Protein AF-A0A0Q9N7A7-F1 (afdb_monomer)

Sequence (332 aa):
MAPDWFQSNRMLGGVCYVDLYAGNLAGLRKRIPYFRELGLTYLHLIPAVVGDPEFQDFYWIYPDRDMPDAYERTVREIFPDDHPGSFVQFDDGRWIWATFHSFQWDLNYRNPRVIRAMAGEMLYLANQGVDIVRMDAVAFIWNQPGTACESLPEAHLLLQAFNAVCRISAPSLLFKSEAIVHPDEVVRYIDRGECQLSYNPLQMALIWNSLATRNVSLLAQALERRHDIPEGTAWVKYVRSHDDIGWTFSDEDAAELSINGHDHRRFLNAFFVNRFPGSFARGVPFQDNPRTGDCRISGTTASLAGLEAHGCRRVREFRANASGRSQALRMR

Secondary structure (DSSP, 8-state):
--TTGGGSTT--EEEEEHHHHHSSHHHHHTTHHHHHHTT-SEEEEE------GGGGGGB-EESSSTTHHHHTTTS--S-TTT-STTEEE-TTS-EEE-SSSTT-PPB-TTSHHHHHHHHHHHHHHHHTT-SEEEETTGGGS---TTS-SSS-HHHHHHHHHHHHHHHHH-TT-EEEE---S-HHHHGGGBSTTSBSEEE-HHHHHHHHHHHHHS--HHHHHHHHHSS---TT-EEE--S--SS-B-----HHHHHHTT--HHHHHHHHHHHHTT-STT-----EEES--TTT---EEE--HHHHTTTTTTT-HHHHHHHHHHHHHHHHHTT-

Nearest PDB structures (foldseek):
  1jg9-assembly1_A  TM=9.820E-01  e=3.066E-45  Neisseria polysaccharea
  1jgi-assembly1_A  TM=9.820E-01  e=3.066E-45  Neisseria polysaccharea
  5n6v-assembly1_A  TM=9.828E-01  e=3.066E-45  Neisseria polysaccharea
  4flr-assembly1_A  TM=9.814E-01  e=3.886E-45  Neisseria polysaccharea
  4flo-assembly1_A  TM=9.807E-01  e=6.627E-45  Neisseria polysaccharea

Structure (mmCIF, N/CA/C/O backbone):
data_AF-A0A0Q9N7A7-F1
#
_entry.id   AF-A0A0Q9N7A7-F1
#
loop_
_atom_site.group_PDB
_atom_site.id
_atom_site.type_symbol
_atom_site.label_atom_id
_atom_site.label_alt_id
_atom_site.label_comp_id
_atom_site.label_asym_id
_atom_site.label_entity_id
_atom_site.label_seq_id
_atom_site.pdbx_PDB_ins_code
_atom_site.Cartn_x
_atom_site.Cartn_y
_atom_site.Cartn_z
_atom_site.occupancy
_atom_site.B_iso_or_equiv
_atom_site.auth_seq_id
_atom_site.auth_comp_id
_atom_site.auth_asym_id
_atom_site.auth_atom_id
_atom_site.pdbx_PDB_model_num
ATOM 1 N N . MET A 1 1 ? -16.405 -20.792 11.508 1.00 57.22 1 MET A N 1
ATOM 2 C CA . MET A 1 1 ? -15.701 -21.204 10.271 1.00 57.22 1 MET A CA 1
ATOM 3 C C . MET A 1 1 ? -14.463 -21.998 10.659 1.00 57.22 1 MET A C 1
ATOM 5 O O . MET A 1 1 ? -14.086 -21.936 11.824 1.00 57.22 1 MET A O 1
ATOM 9 N N . ALA A 1 2 ? -13.847 -22.730 9.727 1.00 71.69 2 ALA A N 1
ATOM 10 C CA . ALA A 1 2 ? -12.475 -23.204 9.922 1.00 71.69 2 ALA A CA 1
ATOM 11 C C . ALA A 1 2 ? -11.530 -21.982 10.019 1.00 71.69 2 ALA A C 1
ATOM 13 O O . ALA A 1 2 ? -11.816 -20.977 9.362 1.00 71.69 2 ALA A O 1
ATOM 14 N N . PRO A 1 3 ? -10.476 -22.003 10.853 1.00 71.56 3 PRO A N 1
ATOM 15 C CA . PRO A 1 3 ? -9.648 -20.820 11.125 1.00 71.56 3 PRO A CA 1
ATOM 16 C C . PRO A 1 3 ? -8.823 -20.352 9.915 1.00 71.56 3 PRO A C 1
ATOM 18 O O . PRO A 1 3 ? -8.402 -19.205 9.875 1.00 71.56 3 PRO A O 1
ATOM 21 N N . ASP A 1 4 ? -8.636 -21.225 8.931 1.00 79.94 4 ASP A N 1
ATOM 22 C CA . ASP A 1 4 ? -7.813 -21.114 7.725 1.00 79.94 4 ASP A CA 1
ATOM 23 C C . ASP A 1 4 ? -8.640 -20.917 6.436 1.00 79.94 4 ASP A C 1
ATOM 25 O O . ASP A 1 4 ? -8.105 -20.969 5.331 1.00 79.94 4 ASP A O 1
ATOM 29 N N . TRP A 1 5 ? -9.955 -20.683 6.546 1.00 84.69 5 TRP A N 1
ATOM 30 C CA . TRP A 1 5 ? -10.896 -20.686 5.410 1.00 84.69 5 TRP A CA 1
ATOM 31 C C . TRP A 1 5 ? -10.475 -19.796 4.222 1.00 84.69 5 TRP A C 1
ATOM 33 O O . TRP A 1 5 ? -10.712 -20.145 3.064 1.00 84.69 5 TRP A O 1
ATOM 43 N N . PHE A 1 6 ? -9.821 -18.670 4.510 1.00 80.94 6 PHE A N 1
ATOM 44 C CA . PHE A 1 6 ? -9.327 -17.692 3.540 1.00 80.94 6 PHE A CA 1
ATOM 45 C C . PHE A 1 6 ? -8.080 -18.152 2.767 1.00 80.94 6 PHE A C 1
ATOM 47 O O . PHE A 1 6 ? -7.780 -17.589 1.717 1.00 80.94 6 PHE A O 1
ATOM 54 N N . GLN A 1 7 ? -7.370 -19.178 3.247 1.00 79.62 7 GLN A N 1
ATOM 55 C CA . GLN A 1 7 ? -6.236 -19.798 2.552 1.00 79.62 7 GLN A CA 1
ATOM 56 C C . GLN A 1 7 ? -6.685 -20.822 1.492 1.00 79.62 7 GLN A C 1
ATOM 58 O O . GLN A 1 7 ? -5.862 -21.334 0.732 1.00 79.62 7 GLN A O 1
ATOM 63 N N . SER A 1 8 ? -7.985 -21.140 1.417 1.00 85.12 8 SER A N 1
ATOM 64 C CA . SER A 1 8 ? -8.508 -22.129 0.471 1.00 85.12 8 SER A CA 1
ATOM 65 C C . SER A 1 8 ? -8.237 -21.738 -0.984 1.00 85.12 8 SER A C 1
ATOM 67 O O . SER A 1 8 ? -8.543 -20.629 -1.417 1.00 85.12 8 SER A O 1
ATOM 69 N N . ASN A 1 9 ? -7.804 -22.706 -1.797 1.00 77.12 9 ASN A N 1
ATOM 70 C CA . ASN A 1 9 ? -7.633 -22.556 -3.247 1.00 77.12 9 ASN A CA 1
ATOM 71 C C . ASN A 1 9 ? -8.940 -22.252 -4.015 1.00 77.12 9 ASN A C 1
ATOM 73 O O . ASN A 1 9 ? -8.910 -22.070 -5.230 1.00 77.12 9 ASN A O 1
ATOM 77 N N . ARG A 1 10 ? -10.088 -22.242 -3.325 1.00 83.44 10 ARG A N 1
ATOM 78 C CA . ARG A 1 10 ? -11.394 -21.813 -3.845 1.00 83.44 10 ARG A CA 1
ATOM 79 C C . ARG A 1 10 ? -11.653 -20.314 -3.665 1.00 83.44 10 ARG A C 1
ATOM 81 O O . ARG A 1 10 ? -12.685 -19.838 -4.126 1.00 83.44 10 ARG A O 1
ATOM 88 N N . MET A 1 11 ? -10.771 -19.582 -2.982 1.00 84.50 11 MET A N 1
ATOM 89 C CA . MET A 1 11 ? -10.949 -18.154 -2.739 1.00 84.50 11 MET A CA 1
ATOM 90 C C . MET A 1 11 ? -10.646 -17.321 -3.986 1.00 84.50 11 MET A C 1
ATOM 92 O O . MET A 1 11 ? -9.521 -17.316 -4.483 1.00 84.50 11 MET A O 1
ATOM 96 N N . LEU A 1 12 ? -11.645 -16.570 -4.456 1.00 70.50 12 LEU A N 1
ATOM 97 C CA . LEU A 1 12 ? -11.510 -15.624 -5.563 1.00 70.50 12 LEU A CA 1
ATOM 98 C C . LEU A 1 12 ? -12.174 -14.290 -5.203 1.00 70.50 12 LEU A C 1
ATOM 100 O O . LEU A 1 12 ? -13.371 -14.226 -4.916 1.00 70.50 12 LEU A O 1
ATOM 104 N N . GLY A 1 13 ? -11.378 -13.221 -5.210 1.00 80.12 13 GLY A N 1
ATOM 105 C CA . GLY A 1 13 ? -11.803 -11.880 -4.821 1.00 80.12 13 GLY A CA 1
ATOM 106 C C . GLY A 1 13 ? -12.116 -10.966 -6.004 1.00 80.12 13 GLY A C 1
ATOM 107 O O . GLY A 1 13 ? -11.344 -10.892 -6.957 1.00 80.12 13 GLY A O 1
ATOM 108 N N . GLY A 1 14 ? -13.211 -10.213 -5.904 1.00 74.50 14 GLY A N 1
ATOM 109 C CA . GLY A 1 14 ? -13.492 -9.041 -6.733 1.00 74.50 14 GLY A CA 1
ATOM 110 C C . GLY A 1 14 ? -13.382 -7.735 -5.940 1.00 74.50 14 GLY A C 1
ATOM 111 O O . GLY A 1 14 ? -13.461 -7.725 -4.712 1.00 74.50 14 GLY A O 1
ATOM 112 N N . VAL A 1 15 ? -13.247 -6.612 -6.643 1.00 77.38 15 VAL A N 1
ATOM 113 C CA . VAL A 1 15 ? -13.346 -5.259 -6.074 1.00 77.38 15 VAL A CA 1
ATOM 114 C C . VAL A 1 15 ? -14.138 -4.366 -7.023 1.00 77.38 15 VAL A C 1
ATOM 116 O O . VAL A 1 15 ? -13.941 -4.430 -8.237 1.00 77.38 15 VAL A O 1
ATOM 119 N N . CYS A 1 16 ? -15.039 -3.541 -6.489 1.00 63.31 16 CYS A N 1
ATOM 120 C CA . CYS A 1 16 ? -15.746 -2.541 -7.284 1.00 63.31 16 CYS A CA 1
ATOM 121 C C . CYS A 1 16 ? -16.244 -1.353 -6.451 1.00 63.31 16 CYS A C 1
ATOM 123 O O . CYS A 1 16 ? -16.767 -1.518 -5.348 1.00 63.31 16 CYS A O 1
ATOM 125 N N . TYR A 1 17 ? -16.191 -0.165 -7.048 1.00 58.88 17 TYR A N 1
ATOM 126 C CA . TYR A 1 17 ? -16.966 0.991 -6.605 1.00 58.88 17 TYR A CA 1
ATOM 127 C C . TYR A 1 17 ? -18.458 0.743 -6.866 1.00 58.88 17 TYR A C 1
ATOM 129 O O . TYR A 1 17 ? -18.849 0.371 -7.978 1.00 58.88 17 TYR A O 1
ATOM 137 N N . VAL A 1 18 ? -19.290 0.917 -5.838 1.00 55.62 18 VAL A N 1
ATOM 138 C CA . VAL A 1 18 ? -20.721 0.565 -5.872 1.00 55.62 18 VAL A CA 1
ATOM 139 C C . VAL A 1 18 ? -21.484 1.407 -6.899 1.00 55.62 18 VAL A C 1
ATOM 141 O O . VAL A 1 18 ? -22.316 0.885 -7.643 1.00 55.62 18 VAL A O 1
ATOM 144 N N . ASP A 1 19 ? -21.180 2.699 -6.956 1.00 51.16 19 ASP A N 1
ATOM 145 C CA . ASP A 1 19 ? -21.746 3.687 -7.870 1.00 51.16 19 ASP A CA 1
ATOM 146 C C . ASP A 1 19 ? -21.274 3.467 -9.319 1.00 51.16 19 ASP A C 1
ATOM 148 O O . ASP A 1 19 ? -22.102 3.377 -10.228 1.00 51.16 19 ASP A O 1
ATOM 152 N N . LEU A 1 20 ? -19.969 3.282 -9.549 1.00 52.84 20 LEU A N 1
ATOM 153 C CA . LEU A 1 20 ? -19.425 3.123 -10.902 1.00 52.84 20 LEU A CA 1
ATOM 154 C C . LEU A 1 20 ? -19.830 1.790 -11.544 1.00 52.84 20 LEU A C 1
ATOM 156 O O . LEU A 1 20 ? -20.112 1.752 -12.743 1.00 52.84 20 LEU A O 1
ATOM 160 N N . TYR A 1 21 ? -19.867 0.702 -10.767 1.00 63.19 21 TYR A N 1
ATOM 161 C CA . TYR A 1 21 ? -20.179 -0.637 -11.276 1.00 63.19 21 TYR A CA 1
ATOM 162 C C . TYR A 1 21 ? -21.686 -0.935 -11.317 1.00 63.19 21 TYR A C 1
ATOM 164 O O . TYR A 1 21 ? -22.163 -1.644 -12.210 1.00 63.19 21 TYR A O 1
ATOM 172 N N . ALA A 1 22 ? -22.453 -0.415 -10.353 1.00 62.62 22 ALA A N 1
ATOM 173 C CA . ALA A 1 22 ? -23.854 -0.789 -10.174 1.00 62.62 22 ALA A CA 1
ATOM 174 C C . ALA A 1 22 ? -24.804 0.364 -9.794 1.00 62.62 22 ALA A C 1
ATOM 176 O O . ALA A 1 22 ? -25.984 0.112 -9.544 1.00 62.62 22 ALA A O 1
ATOM 177 N N . GLY A 1 23 ? -24.340 1.615 -9.770 1.00 54.34 23 GLY A N 1
ATOM 178 C CA . GLY A 1 23 ? -25.123 2.812 -9.442 1.00 54.34 23 GLY A CA 1
ATOM 179 C C . GLY A 1 23 ? -25.422 2.990 -7.950 1.00 54.34 23 GLY A C 1
ATOM 180 O O . GLY A 1 23 ? -25.321 4.097 -7.437 1.00 54.34 23 GLY A O 1
ATOM 181 N N . ASN A 1 24 ? -25.803 1.921 -7.248 1.00 60.69 24 ASN A N 1
ATOM 182 C CA . ASN A 1 24 ? -26.054 1.901 -5.804 1.00 60.69 24 ASN A CA 1
ATOM 183 C C . ASN A 1 24 ? -26.099 0.454 -5.272 1.00 60.69 24 ASN A C 1
ATOM 185 O O . ASN A 1 24 ? -26.064 -0.513 -6.038 1.00 60.69 24 ASN A O 1
ATOM 189 N N . LEU A 1 25 ? -26.238 0.289 -3.951 1.00 65.19 25 LEU A N 1
ATOM 190 C CA . LEU A 1 25 ? -26.292 -1.024 -3.290 1.00 65.19 25 LEU A CA 1
ATOM 191 C C . LEU A 1 25 ? -27.441 -1.924 -3.791 1.00 65.19 25 LEU A C 1
ATOM 193 O O . LEU A 1 25 ? -27.280 -3.142 -3.860 1.00 65.19 25 LEU A O 1
ATOM 197 N N . ALA A 1 26 ? -28.590 -1.362 -4.184 1.00 66.62 26 ALA A N 1
ATOM 198 C CA . ALA A 1 26 ? -29.694 -2.149 -4.741 1.00 66.62 26 ALA A CA 1
ATOM 199 C C . ALA A 1 26 ? -29.386 -2.643 -6.166 1.00 66.62 26 ALA A C 1
ATOM 201 O O . ALA A 1 26 ? -29.745 -3.767 -6.523 1.00 66.62 26 ALA A O 1
ATOM 202 N N . GLY A 1 27 ? -28.674 -1.845 -6.966 1.00 65.88 27 GLY A N 1
ATOM 203 C CA . GLY A 1 27 ? -28.099 -2.281 -8.235 1.00 65.88 27 GLY A CA 1
ATOM 204 C C . GLY A 1 27 ? -27.030 -3.358 -8.043 1.00 65.88 27 GLY A C 1
ATOM 205 O O . GLY A 1 27 ? -27.034 -4.352 -8.768 1.00 65.88 27 GLY A O 1
ATOM 206 N N . LEU A 1 28 ? -26.172 -3.225 -7.026 1.00 71.25 28 LEU A N 1
ATOM 207 C CA . LEU A 1 28 ? -25.131 -4.208 -6.709 1.00 71.25 28 LEU A CA 1
ATOM 208 C C . LEU A 1 28 ? -25.732 -5.568 -6.325 1.00 71.25 28 LEU A C 1
ATOM 210 O O . LEU A 1 28 ? -25.288 -6.599 -6.826 1.00 71.25 28 LEU A O 1
ATOM 214 N N . ARG A 1 29 ? -26.810 -5.584 -5.526 1.00 73.44 29 ARG A N 1
ATOM 215 C CA . ARG A 1 29 ? -27.558 -6.815 -5.200 1.00 73.44 29 ARG A CA 1
ATOM 216 C C . ARG A 1 29 ? -28.049 -7.554 -6.455 1.00 73.44 29 ARG A C 1
ATOM 218 O O . ARG A 1 29 ? -28.010 -8.780 -6.489 1.00 73.44 29 ARG A O 1
ATOM 225 N N . LYS A 1 30 ? -28.423 -6.835 -7.523 1.00 81.44 30 LYS A N 1
ATOM 226 C CA . LYS A 1 30 ? -28.808 -7.433 -8.821 1.00 81.44 30 LYS A CA 1
ATOM 227 C C . LYS A 1 30 ? -27.625 -8.032 -9.602 1.00 81.44 30 LYS A C 1
ATOM 229 O O . LYS A 1 30 ? -27.857 -8.767 -10.556 1.00 81.44 30 LYS A O 1
ATOM 234 N N . ARG A 1 31 ? -26.372 -7.747 -9.220 1.00 79.69 31 ARG A N 1
ATOM 235 C CA . ARG A 1 31 ? -25.150 -8.316 -9.826 1.00 79.69 31 ARG A CA 1
ATOM 236 C C . ARG A 1 31 ? -24.648 -9.587 -9.132 1.00 79.69 31 ARG A C 1
ATOM 238 O O . ARG A 1 31 ? -23.807 -10.274 -9.700 1.00 79.69 31 ARG A O 1
ATOM 245 N N . ILE A 1 32 ? -25.207 -9.962 -7.976 1.00 73.69 32 ILE A N 1
ATOM 246 C CA . ILE A 1 32 ? -24.836 -11.187 -7.241 1.00 73.69 32 ILE A CA 1
ATOM 247 C C . ILE A 1 32 ? -24.861 -12.465 -8.111 1.00 73.69 32 ILE A C 1
ATOM 249 O O . ILE A 1 32 ? -23.931 -13.259 -7.977 1.00 73.69 32 ILE A O 1
ATOM 253 N N . PRO A 1 33 ? -25.828 -12.690 -9.030 1.00 82.12 33 PRO A N 1
ATOM 254 C CA . PRO A 1 33 ? -25.784 -13.850 -9.926 1.00 82.12 33 PRO A CA 1
ATOM 255 C C . PRO A 1 33 ? -24.531 -13.889 -10.815 1.00 82.12 33 PRO A C 1
ATOM 257 O O . PRO A 1 33 ? -23.907 -14.938 -10.922 1.00 82.12 33 PRO A O 1
ATOM 260 N N . TYR A 1 34 ? -24.113 -12.744 -11.365 1.00 73.62 34 TYR A N 1
ATOM 261 C CA . TYR A 1 34 ? -22.891 -12.629 -12.170 1.00 73.62 34 TYR A CA 1
ATOM 262 C C . TYR A 1 34 ? -21.625 -12.837 -11.326 1.00 73.62 34 TYR A C 1
ATOM 264 O O . TYR A 1 34 ? -20.691 -13.499 -11.763 1.00 73.62 34 TYR A O 1
ATOM 272 N N . PHE A 1 35 ? -21.596 -12.338 -10.085 1.00 77.19 35 PHE A N 1
ATOM 273 C CA . PHE A 1 35 ? -20.481 -12.609 -9.169 1.00 77.19 35 PHE A CA 1
ATOM 274 C C . PHE A 1 35 ? -20.340 -14.107 -8.858 1.00 77.19 35 PHE A C 1
ATOM 276 O O . PHE A 1 35 ? -19.222 -14.609 -8.803 1.00 77.19 35 PHE A O 1
ATOM 283 N N . ARG A 1 36 ? -21.460 -14.832 -8.722 1.00 77.88 36 ARG A N 1
ATOM 284 C CA . ARG A 1 36 ? -21.467 -16.296 -8.548 1.00 77.88 36 ARG A CA 1
ATOM 285 C C . ARG A 1 36 ? -21.028 -17.042 -9.810 1.00 77.88 36 ARG A C 1
ATOM 287 O O . ARG A 1 36 ? -20.278 -18.001 -9.691 1.00 77.88 36 ARG A O 1
ATOM 294 N N . GLU A 1 37 ? -21.456 -16.600 -10.992 1.00 83.56 37 GLU A N 1
ATOM 295 C CA . GLU A 1 37 ? -21.020 -17.150 -12.289 1.00 83.56 37 GLU A CA 1
ATOM 296 C C . GLU A 1 37 ? -19.507 -16.981 -12.500 1.00 83.56 37 GLU A C 1
ATOM 298 O O . GLU A 1 37 ? -18.826 -17.919 -12.905 1.00 83.56 37 GLU A O 1
ATOM 303 N N . LEU A 1 38 ? -18.966 -15.815 -12.133 1.00 79.25 38 LEU A N 1
ATOM 304 C CA . LEU A 1 38 ? -17.530 -15.519 -12.140 1.00 79.25 38 LEU A CA 1
ATOM 305 C C . LEU A 1 38 ? -16.744 -16.296 -11.060 1.00 79.25 38 LEU A C 1
ATOM 307 O O . LEU A 1 38 ? -15.517 -16.241 -11.037 1.00 79.25 38 LEU A O 1
ATOM 311 N N . GLY A 1 39 ? -17.430 -17.009 -10.160 1.00 80.50 39 GLY A N 1
ATOM 312 C CA . GLY A 1 39 ? -16.819 -17.773 -9.072 1.00 80.50 39 GLY A CA 1
ATOM 313 C C . GLY A 1 39 ? -16.307 -16.926 -7.903 1.00 80.50 39 GLY A C 1
ATOM 314 O O . GLY A 1 39 ? -15.505 -17.423 -7.117 1.00 80.50 39 GLY A O 1
ATOM 315 N N . LEU A 1 40 ? -16.737 -15.664 -7.768 1.00 78.38 40 LEU A N 1
ATOM 316 C CA . LEU A 1 40 ? -16.302 -14.803 -6.665 1.00 78.38 40 LEU A CA 1
ATOM 317 C C . LEU A 1 40 ? -16.819 -15.322 -5.318 1.00 78.38 40 LEU A C 1
ATOM 319 O O . LEU A 1 40 ? -18.024 -15.503 -5.124 1.00 78.38 40 LEU A O 1
ATOM 323 N N . THR A 1 41 ? -15.903 -15.471 -4.365 1.00 83.06 41 THR A N 1
ATOM 324 C CA . THR A 1 41 ? -16.186 -15.802 -2.960 1.00 83.06 41 THR A CA 1
ATOM 325 C C . THR A 1 41 ? -15.929 -14.627 -2.012 1.00 83.06 41 THR A C 1
ATOM 327 O O . THR A 1 41 ? -16.323 -14.687 -0.852 1.00 83.06 41 THR A O 1
ATOM 330 N N . TYR A 1 42 ? -15.305 -13.550 -2.499 1.00 79.62 42 TYR A N 1
ATOM 331 C CA . TYR A 1 42 ? -15.066 -12.303 -1.771 1.00 79.62 42 TYR A CA 1
ATOM 332 C C . TYR A 1 42 ? -15.331 -11.092 -2.679 1.00 79.62 42 TYR A C 1
ATOM 334 O O . TYR A 1 42 ? -15.015 -11.123 -3.871 1.00 79.62 42 TYR A O 1
ATOM 342 N N . LEU A 1 43 ? -15.892 -10.013 -2.125 1.00 75.31 43 LEU A N 1
ATOM 343 C CA . LEU A 1 43 ? -16.148 -8.764 -2.847 1.00 75.31 43 LEU A CA 1
ATOM 344 C C . LEU A 1 43 ? -15.831 -7.549 -1.965 1.00 75.31 43 LEU A C 1
ATOM 346 O O . LEU A 1 43 ? -16.486 -7.320 -0.953 1.00 75.31 43 LEU A O 1
ATOM 350 N N . HIS A 1 44 ? -14.847 -6.753 -2.378 1.00 72.31 44 HIS A N 1
ATOM 351 C CA . HIS A 1 44 ? -14.452 -5.510 -1.717 1.00 72.31 44 HIS A CA 1
ATOM 352 C C . HIS A 1 44 ? -15.230 -4.310 -2.288 1.00 72.31 44 HIS A C 1
ATOM 354 O O . HIS A 1 44 ? -15.253 -4.108 -3.506 1.00 72.31 44 HIS A O 1
ATOM 360 N N . LEU A 1 45 ? -15.848 -3.516 -1.408 1.00 62.19 45 LEU A N 1
ATOM 361 C CA . LEU A 1 45 ? -16.635 -2.319 -1.732 1.00 62.19 45 LEU A CA 1
ATOM 362 C C . LEU A 1 45 ? -15.995 -1.081 -1.092 1.00 62.19 45 LEU A C 1
ATOM 364 O O . LEU A 1 45 ? -15.453 -1.181 0.004 1.00 62.19 45 LEU A O 1
ATOM 368 N N . ILE A 1 46 ? -16.088 0.072 -1.759 1.00 55.19 46 ILE A N 1
ATOM 369 C CA . ILE A 1 46 ? -15.435 1.325 -1.342 1.00 55.19 46 ILE A CA 1
ATOM 370 C C . ILE A 1 46 ? -16.512 2.358 -0.917 1.00 55.19 46 ILE A C 1
ATOM 372 O O . ILE A 1 46 ? -17.408 2.621 -1.728 1.00 55.19 46 ILE A O 1
ATOM 376 N N . PRO A 1 47 ? -16.485 2.892 0.326 1.00 45.34 47 PRO A N 1
ATOM 377 C CA . PRO A 1 47 ? -17.466 3.853 0.866 1.00 45.34 47 PRO A CA 1
ATOM 378 C C . PRO A 1 47 ? -16.994 5.329 0.829 1.00 45.34 47 PRO A C 1
ATOM 380 O O . PRO A 1 47 ? -15.874 5.612 0.416 1.00 45.34 47 PRO A O 1
ATOM 383 N N . ALA A 1 48 ? -17.841 6.268 1.285 1.00 33.03 48 ALA A N 1
ATOM 384 C CA . ALA A 1 48 ? -17.530 7.700 1.456 1.00 33.03 48 ALA A CA 1
ATOM 385 C C . ALA A 1 48 ? -18.346 8.323 2.617 1.00 33.03 48 ALA A C 1
ATOM 387 O O . ALA A 1 48 ? -19.539 8.028 2.719 1.00 33.03 48 ALA A O 1
ATOM 388 N N . VAL A 1 49 ? -17.735 9.168 3.471 1.00 38.12 49 VAL A N 1
ATOM 389 C CA . VAL A 1 49 ? -18.373 9.825 4.645 1.00 38.12 49 VAL A CA 1
ATOM 390 C C . VAL A 1 49 ? -17.702 11.171 4.996 1.00 38.12 49 VAL A C 1
ATOM 392 O O . VAL A 1 49 ? -16.484 11.275 4.917 1.00 38.12 49 VAL A O 1
ATOM 395 N N . VAL A 1 50 ? -18.507 12.151 5.440 1.00 33.84 50 VAL A N 1
ATOM 396 C CA . VAL A 1 50 ? -18.172 13.408 6.165 1.00 33.84 50 VAL A CA 1
ATOM 397 C C . VAL A 1 50 ? -19.411 13.749 7.031 1.00 33.84 50 VAL A C 1
ATOM 399 O O . VAL A 1 50 ? -20.518 13.448 6.586 1.00 33.84 50 VAL A O 1
ATOM 402 N N . GLY A 1 51 ? -19.380 14.351 8.230 1.00 45.12 51 GLY A N 1
ATOM 403 C CA . GLY A 1 51 ? -18.308 14.816 9.134 1.00 45.12 51 GLY A CA 1
ATOM 404 C C . GLY A 1 51 ? -18.916 15.706 10.252 1.00 45.12 51 GLY A C 1
ATOM 405 O O . GLY A 1 51 ? -20.033 16.190 10.075 1.00 45.12 51 GLY A O 1
ATOM 406 N N . ASP A 1 52 ? -18.235 15.919 11.390 1.00 44.59 52 ASP A N 1
ATOM 407 C CA . ASP A 1 52 ? -18.773 16.648 12.569 1.00 44.59 52 ASP A CA 1
ATOM 408 C C . ASP A 1 52 ? -17.683 17.493 13.291 1.00 44.59 52 ASP A C 1
ATOM 410 O O . ASP A 1 52 ? -16.547 17.024 13.417 1.00 44.59 52 ASP A O 1
ATOM 414 N N . PRO A 1 53 ? -17.979 18.730 13.754 1.00 44.81 53 PRO A N 1
ATOM 415 C CA . PRO A 1 53 ? -17.010 19.622 14.405 1.00 44.81 53 PRO A CA 1
ATOM 416 C C . PRO A 1 53 ? -16.613 19.317 15.871 1.00 44.81 53 PRO A C 1
ATOM 418 O O . PRO A 1 53 ? -15.703 19.990 16.359 1.00 44.81 53 PRO A O 1
ATOM 421 N N . GLU A 1 54 ? -17.201 18.349 16.594 1.00 55.97 54 GLU A N 1
ATOM 422 C CA . GLU A 1 54 ? -16.816 18.046 18.003 1.00 55.97 54 GLU A CA 1
ATOM 423 C C . GLU A 1 54 ? -15.395 17.433 18.150 1.00 55.97 54 GLU A C 1
ATOM 425 O O . GLU A 1 54 ? -14.885 17.235 19.254 1.00 55.97 54 GLU A O 1
ATOM 430 N N . PHE A 1 55 ? -14.728 17.133 17.033 1.00 62.09 55 PHE A N 1
ATOM 431 C CA . PHE A 1 55 ? -13.582 16.222 16.962 1.00 62.09 55 PHE A CA 1
ATOM 432 C C . PHE A 1 55 ? -12.231 16.900 16.657 1.00 62.09 55 PHE A C 1
ATOM 434 O O . PHE A 1 55 ? -11.364 16.296 16.034 1.00 62.09 55 PHE A O 1
ATOM 441 N N . GLN A 1 56 ? -11.995 18.146 17.084 1.00 65.00 56 GLN A N 1
ATOM 442 C CA . GLN A 1 56 ? -10.719 18.832 16.784 1.00 65.00 56 GLN A CA 1
ATOM 443 C C . GLN A 1 56 ? -9.477 18.122 17.361 1.00 65.00 56 GLN A C 1
ATOM 445 O O . GLN A 1 56 ? -8.416 18.161 16.746 1.00 65.00 56 GLN A O 1
ATOM 450 N N . ASP A 1 57 ? -9.601 17.422 18.496 1.00 74.56 57 ASP A N 1
ATOM 451 C CA . ASP A 1 57 ? -8.524 16.618 19.094 1.00 74.56 57 ASP A CA 1
ATOM 452 C C . ASP A 1 57 ? -8.336 15.238 18.430 1.00 74.56 57 ASP A C 1
ATOM 454 O O . ASP A 1 57 ? -7.443 14.484 18.823 1.00 74.56 57 ASP A O 1
ATOM 458 N N . PHE A 1 58 ? -9.159 14.888 17.434 1.00 75.88 58 PHE A N 1
ATOM 459 C CA . PHE A 1 58 ? -9.023 13.654 16.652 1.00 75.88 58 PHE A CA 1
ATOM 460 C C . PHE A 1 58 ? -8.079 13.807 15.458 1.00 75.88 58 PHE A C 1
ATOM 462 O O . PHE A 1 58 ? -7.772 12.803 14.825 1.00 75.88 58 PHE A O 1
ATOM 469 N N . TYR A 1 59 ? -7.595 15.014 15.165 1.00 83.38 59 TYR A N 1
ATOM 470 C CA . TYR A 1 59 ? -6.717 15.301 14.030 1.00 83.38 59 TYR A CA 1
ATOM 471 C C . TYR A 1 59 ? -5.434 16.001 14.485 1.00 83.38 59 TYR A C 1
ATOM 473 O O . TYR A 1 59 ? -5.304 16.456 15.624 1.00 83.38 59 TYR A O 1
ATOM 481 N N . TRP A 1 60 ? -4.464 16.079 13.581 1.00 87.12 60 TRP A N 1
ATOM 482 C CA . TRP A 1 60 ? -3.209 16.795 13.789 1.00 87.12 60 TRP A CA 1
ATOM 483 C C . TRP A 1 60 ? -3.325 18.231 13.269 1.00 87.12 60 TRP A C 1
ATOM 485 O O . TRP A 1 60 ? -3.025 18.495 12.106 1.00 87.12 60 TRP A O 1
ATOM 495 N N . ILE A 1 61 ? -3.784 19.147 14.128 1.00 88.50 61 ILE A N 1
ATOM 496 C CA . ILE A 1 61 ? -3.936 20.574 13.801 1.00 88.50 61 ILE A CA 1
ATOM 497 C C . ILE A 1 61 ? -2.864 21.398 14.523 1.00 88.50 61 ILE A C 1
ATOM 499 O O . ILE A 1 61 ? -2.704 21.290 15.740 1.00 88.50 61 ILE A O 1
ATOM 503 N N . TYR A 1 62 ? -2.170 22.254 13.776 1.00 93.81 62 TYR A N 1
ATOM 504 C CA . TYR A 1 62 ? -1.112 23.145 14.250 1.00 93.81 62 TYR A CA 1
ATOM 505 C C . TYR A 1 62 ? -1.472 24.621 14.005 1.00 93.81 62 TYR A C 1
ATOM 507 O O . TYR A 1 62 ? -2.142 24.931 13.017 1.00 93.81 62 TYR A O 1
ATOM 515 N N . PRO A 1 63 ? -1.069 25.551 14.892 1.00 94.25 63 PRO A N 1
ATOM 516 C CA . PRO A 1 63 ? -1.389 26.974 14.748 1.00 94.25 63 PRO A CA 1
ATOM 517 C C . PRO A 1 63 ? -0.587 27.672 13.638 1.00 94.25 63 PRO A C 1
ATOM 519 O O . PRO A 1 63 ? -1.032 28.687 13.111 1.00 94.25 63 PRO A O 1
ATOM 522 N N . ASP A 1 64 ? 0.574 27.127 13.286 1.00 96.44 64 ASP A N 1
ATOM 523 C CA . ASP A 1 64 ? 1.577 27.704 12.394 1.00 96.44 64 ASP A CA 1
ATOM 524 C C . ASP A 1 64 ? 2.358 26.583 11.670 1.00 96.44 64 ASP A C 1
ATOM 526 O O . ASP A 1 64 ? 1.957 25.414 11.692 1.00 96.44 64 ASP A O 1
ATOM 530 N N . ARG A 1 65 ? 3.455 26.945 10.992 1.00 97.25 65 ARG A N 1
ATOM 531 C CA . ARG A 1 65 ? 4.311 26.020 10.236 1.00 97.25 65 ARG A CA 1
ATOM 532 C C . ARG A 1 65 ? 5.454 25.395 11.041 1.00 97.25 65 ARG A C 1
ATOM 534 O O . ARG A 1 65 ? 6.079 24.490 10.502 1.00 97.25 65 ARG A O 1
ATOM 541 N N . ASP A 1 66 ? 5.706 25.767 12.300 1.00 97.69 66 ASP A N 1
ATOM 542 C CA . ASP A 1 66 ? 6.907 25.312 13.028 1.00 97.69 66 ASP A CA 1
ATOM 543 C C . ASP A 1 66 ? 6.954 23.781 13.175 1.00 97.69 66 ASP A C 1
ATOM 545 O O . ASP A 1 66 ? 7.992 23.148 12.966 1.00 97.69 66 ASP A O 1
ATOM 549 N N . MET A 1 67 ? 5.809 23.167 13.493 1.00 96.81 67 MET A N 1
ATOM 550 C CA . MET A 1 67 ? 5.669 21.709 13.557 1.00 96.81 67 MET A CA 1
ATOM 551 C C . MET A 1 67 ? 5.533 21.050 12.172 1.00 96.81 67 MET A C 1
ATOM 553 O O . MET A 1 67 ? 6.264 20.085 11.935 1.00 96.81 67 MET A O 1
ATOM 557 N N . PRO A 1 68 ? 4.679 21.530 11.241 1.00 97.31 68 PRO A N 1
ATOM 558 C CA . PRO A 1 68 ? 4.669 21.062 9.851 1.00 97.31 68 PRO A CA 1
ATOM 559 C C . PRO A 1 68 ? 6.058 21.005 9.190 1.00 97.31 68 PRO A C 1
ATOM 561 O O . PRO A 1 68 ? 6.467 19.948 8.710 1.00 97.31 68 PRO A O 1
ATOM 564 N N . ASP A 1 69 ? 6.841 22.086 9.270 1.00 97.38 69 ASP A N 1
ATOM 565 C CA . ASP A 1 69 ? 8.211 22.185 8.742 1.00 97.38 69 ASP A CA 1
ATOM 566 C C . ASP A 1 69 ? 9.200 21.237 9.446 1.00 97.38 69 ASP A C 1
ATOM 568 O O . ASP A 1 69 ? 10.273 20.945 8.911 1.00 97.38 69 ASP A O 1
ATOM 572 N N . ALA A 1 70 ? 8.895 20.772 10.662 1.00 96.50 70 ALA A N 1
ATOM 573 C CA . ALA A 1 70 ? 9.711 19.788 11.368 1.00 96.50 70 ALA A CA 1
ATOM 574 C C . ALA A 1 70 ? 9.447 18.353 10.879 1.00 96.50 70 ALA A C 1
ATOM 576 O O . ALA A 1 70 ? 10.385 17.555 10.824 1.00 96.50 70 ALA A O 1
ATOM 577 N N . TYR A 1 71 ? 8.205 18.030 10.498 1.00 96.88 71 TYR A N 1
ATOM 578 C CA . TYR A 1 71 ? 7.835 16.732 9.920 1.00 96.88 71 TYR A CA 1
ATOM 579 C C . TYR A 1 71 ? 8.199 16.626 8.430 1.00 96.88 71 TYR A C 1
ATOM 581 O O . TYR A 1 71 ? 8.791 15.629 8.017 1.00 96.88 71 TYR A O 1
ATOM 589 N N . GLU A 1 72 ? 7.934 17.667 7.631 1.00 96.12 72 GLU A N 1
ATOM 590 C CA . GLU A 1 72 ? 8.205 17.707 6.178 1.00 96.12 72 GLU A CA 1
ATOM 591 C C . GLU A 1 72 ? 9.700 17.624 5.804 1.00 96.12 72 GLU A C 1
ATOM 593 O O . GLU A 1 72 ? 10.053 17.495 4.634 1.00 96.12 72 GLU A O 1
ATOM 598 N N . ARG A 1 73 ? 10.604 17.622 6.793 1.00 95.69 73 ARG A N 1
ATOM 599 C CA . ARG A 1 73 ? 12.025 17.278 6.604 1.00 95.69 73 ARG A CA 1
ATOM 600 C C . ARG A 1 73 ? 12.263 15.796 6.318 1.00 95.69 73 ARG A C 1
ATOM 602 O O . ARG A 1 73 ? 13.327 15.470 5.794 1.00 95.69 73 ARG A O 1
ATOM 609 N N . THR A 1 74 ? 11.352 14.912 6.728 1.00 95.25 74 THR A N 1
ATOM 610 C CA . THR A 1 74 ? 11.575 13.456 6.720 1.00 95.25 74 THR A CA 1
ATOM 611 C C . THR A 1 74 ? 10.427 12.629 6.143 1.00 95.25 74 THR A C 1
ATOM 613 O O . THR A 1 74 ? 10.685 11.499 5.735 1.00 95.25 74 THR A O 1
ATOM 616 N N . VAL A 1 75 ? 9.196 13.148 6.078 1.00 94.25 75 VAL A N 1
ATOM 617 C CA . VAL A 1 75 ? 8.071 12.467 5.402 1.00 94.25 75 VAL A CA 1
ATOM 618 C C . VAL A 1 75 ? 8.136 12.645 3.876 1.00 94.25 75 VAL A C 1
ATOM 620 O O . VAL A 1 75 ? 8.714 13.618 3.385 1.00 94.25 75 VAL A O 1
ATOM 623 N N . ARG A 1 76 ? 7.560 11.708 3.108 1.00 90.25 76 ARG A N 1
ATOM 624 C CA . ARG A 1 76 ? 7.489 11.788 1.633 1.00 90.25 76 ARG A CA 1
ATOM 625 C C . ARG A 1 76 ? 6.175 12.400 1.140 1.00 90.25 76 ARG A C 1
ATOM 627 O O . ARG A 1 76 ? 5.126 12.215 1.743 1.00 90.25 76 ARG A O 1
ATOM 634 N N . GLU A 1 77 ? 6.229 13.051 -0.018 1.00 91.19 77 GLU A N 1
ATOM 635 C CA . GLU A 1 77 ? 5.047 13.556 -0.729 1.00 91.19 77 GLU A CA 1
ATOM 636 C C . GLU A 1 77 ? 4.329 12.387 -1.435 1.00 91.19 77 GLU A C 1
ATOM 638 O O . GLU A 1 77 ? 4.889 11.792 -2.359 1.00 91.19 77 GLU A O 1
ATOM 643 N N . ILE A 1 78 ? 3.101 12.042 -1.023 1.00 88.19 78 ILE A N 1
ATOM 644 C CA . ILE A 1 78 ? 2.318 10.968 -1.667 1.00 88.19 78 ILE A CA 1
ATOM 645 C C . ILE A 1 78 ? 1.574 11.480 -2.905 1.00 88.19 78 ILE A C 1
ATOM 647 O O . ILE A 1 78 ? 1.597 10.805 -3.940 1.00 88.19 78 ILE A O 1
ATOM 651 N N . PHE A 1 79 ? 0.950 12.661 -2.825 1.00 88.31 79 PHE A N 1
ATOM 652 C CA . PHE A 1 79 ? 0.249 13.313 -3.939 1.00 88.31 79 PHE A CA 1
ATOM 653 C C . PHE A 1 79 ? 0.762 14.751 -4.204 1.00 88.31 79 PHE A C 1
ATOM 655 O O . PHE A 1 79 ? 0.002 15.706 -4.044 1.00 88.31 79 PHE A O 1
ATOM 662 N N . PRO A 1 80 ? 2.026 14.933 -4.645 1.00 87.94 80 PRO A N 1
ATOM 663 C CA . PRO A 1 80 ? 2.604 16.255 -4.934 1.00 87.94 80 PRO A CA 1
ATOM 664 C C . PRO A 1 80 ? 1.846 17.088 -5.991 1.00 87.94 80 PRO A C 1
ATOM 666 O O . PRO A 1 80 ? 2.024 18.304 -6.034 1.00 87.94 80 PRO A O 1
ATOM 669 N N . ASP A 1 81 ? 1.002 16.471 -6.831 1.00 86.94 81 ASP A N 1
ATOM 670 C CA . ASP A 1 81 ? 0.109 17.182 -7.763 1.00 86.94 81 ASP A CA 1
ATOM 671 C C . ASP A 1 81 ? -1.104 17.856 -7.062 1.00 86.94 81 ASP A C 1
ATOM 673 O O . ASP A 1 81 ? -1.769 18.684 -7.689 1.00 86.94 81 ASP A O 1
ATOM 677 N N . ASP A 1 82 ? -1.435 17.489 -5.811 1.00 85.44 82 ASP A N 1
ATOM 678 C CA . ASP A 1 82 ? -2.554 18.049 -5.018 1.00 85.44 82 ASP A CA 1
ATOM 679 C C . ASP A 1 82 ? -2.073 19.198 -4.120 1.00 85.44 82 ASP A C 1
ATOM 681 O O . ASP A 1 82 ? -2.558 20.326 -4.224 1.00 85.44 82 ASP A O 1
ATOM 685 N N . HIS A 1 83 ? -1.068 18.923 -3.284 1.00 90.31 83 HIS A N 1
ATOM 686 C CA . HIS A 1 83 ? -0.383 19.904 -2.447 1.00 90.31 83 HIS A CA 1
ATOM 687 C C . HIS A 1 83 ? 1.079 19.486 -2.196 1.00 90.31 83 HIS A C 1
ATOM 689 O O . HIS A 1 83 ? 1.400 18.296 -2.236 1.00 90.31 83 HIS A O 1
ATOM 695 N N . PRO A 1 84 ? 1.991 20.438 -1.919 1.00 91.00 84 PRO A N 1
ATOM 696 C CA . PRO A 1 84 ? 3.332 20.111 -1.441 1.00 91.00 84 PRO A CA 1
ATOM 697 C C . PRO A 1 84 ? 3.286 19.515 -0.025 1.00 91.00 84 PRO A C 1
ATOM 699 O O . PRO A 1 84 ? 2.358 19.783 0.742 1.00 91.00 84 PRO A O 1
ATOM 702 N N . GLY A 1 85 ? 4.319 18.754 0.341 1.00 92.25 85 GLY A N 1
ATOM 703 C CA . GLY A 1 85 ? 4.493 18.259 1.711 1.00 92.25 85 GLY A CA 1
ATOM 704 C C . GLY A 1 85 ? 3.384 17.314 2.194 1.00 92.25 85 GLY A C 1
ATOM 705 O O . GLY A 1 85 ? 2.944 16.427 1.462 1.00 92.25 85 GLY A O 1
ATOM 706 N N . SER A 1 86 ? 2.960 17.482 3.451 1.00 94.81 86 SER A N 1
ATOM 707 C CA . SER A 1 86 ? 1.926 16.644 4.101 1.00 94.81 86 SER A CA 1
ATOM 708 C C . SER A 1 86 ? 0.962 17.455 4.975 1.00 94.81 86 SER A C 1
ATOM 710 O O . SER A 1 86 ? 0.284 16.908 5.845 1.00 94.81 86 SER A O 1
ATOM 712 N N . PHE A 1 87 ? 0.917 18.776 4.778 1.00 96.38 87 PHE A N 1
ATOM 713 C CA . PHE A 1 87 ? 0.063 19.680 5.541 1.00 96.38 87 PHE A CA 1
ATOM 714 C C . PHE A 1 87 ? -0.639 20.689 4.641 1.00 96.38 87 PHE A C 1
ATOM 716 O O . PHE A 1 87 ? -0.024 21.319 3.782 1.00 96.38 87 PHE A O 1
ATOM 723 N N . VAL A 1 88 ? -1.921 20.909 4.918 1.00 91.69 88 VAL A N 1
ATOM 724 C CA . VAL A 1 88 ? -2.779 21.853 4.198 1.00 91.69 88 VAL A CA 1
ATOM 725 C C . VAL A 1 88 ? -3.223 22.962 5.143 1.00 91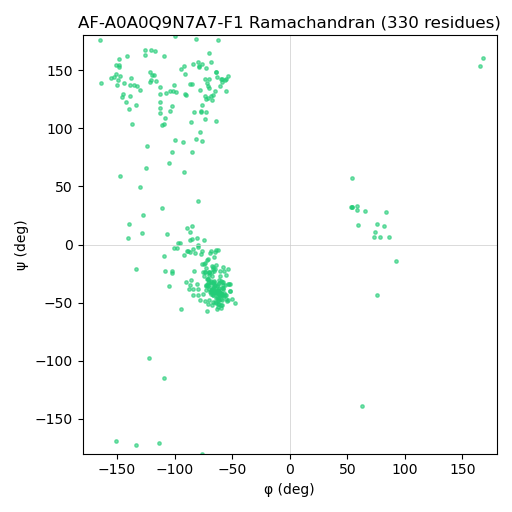.69 88 VAL A C 1
ATOM 727 O O . VAL A 1 88 ? -3.492 22.717 6.320 1.00 91.69 88 VAL A O 1
ATOM 730 N N . GLN A 1 89 ? -3.270 24.196 4.640 1.00 94.19 89 GLN A N 1
ATOM 731 C CA . GLN A 1 89 ? -3.678 25.358 5.423 1.00 94.19 89 GLN A CA 1
ATOM 732 C C . GLN A 1 89 ? -5.203 25.535 5.402 1.00 94.19 89 GLN A C 1
ATOM 734 O O . GLN A 1 89 ? -5.837 25.416 4.355 1.00 94.19 89 GLN A O 1
ATOM 739 N N . PHE A 1 90 ? -5.780 25.862 6.555 1.00 82.56 90 PHE A N 1
ATOM 740 C CA . PHE A 1 90 ? -7.144 26.363 6.688 1.00 82.56 90 PHE A CA 1
ATOM 741 C C . PHE A 1 90 ? -7.226 27.856 6.339 1.00 82.56 90 PHE A C 1
ATOM 743 O O . PHE A 1 90 ? -6.265 28.601 6.531 1.00 82.56 90 PHE A O 1
ATOM 750 N N . ASP A 1 91 ? -8.416 28.330 5.959 1.00 84.31 91 ASP A N 1
ATOM 751 C CA . ASP A 1 91 ? -8.691 29.760 5.725 1.00 84.31 91 ASP A CA 1
ATOM 752 C C . ASP A 1 91 ? -8.385 30.657 6.947 1.00 84.31 91 ASP A C 1
ATOM 754 O O . ASP A 1 91 ? -8.154 31.856 6.798 1.00 84.31 91 ASP A O 1
ATOM 758 N N . ASP A 1 92 ? -8.369 30.091 8.163 1.00 85.50 92 ASP A N 1
ATOM 759 C CA . ASP A 1 92 ? -8.018 30.792 9.409 1.00 85.50 92 ASP A CA 1
ATOM 760 C C . ASP A 1 92 ? -6.509 30.812 9.731 1.00 85.50 92 ASP A C 1
ATOM 762 O O . ASP A 1 92 ? -6.099 31.335 10.768 1.00 85.50 92 ASP A O 1
ATOM 766 N N . GLY A 1 93 ? -5.677 30.277 8.834 1.00 91.88 93 GLY A N 1
ATOM 767 C CA . GLY A 1 93 ? -4.217 30.299 8.909 1.00 91.88 93 GLY A CA 1
ATOM 768 C C . GLY A 1 93 ? -3.576 29.082 9.583 1.00 91.88 93 GLY A C 1
ATOM 769 O O . GLY A 1 93 ? -2.370 28.882 9.404 1.00 91.88 93 GLY A O 1
ATOM 770 N N . ARG A 1 94 ? -4.353 28.257 10.298 1.00 92.25 94 ARG A N 1
ATOM 771 C CA . ARG A 1 94 ? -3.889 27.001 10.920 1.00 92.25 94 ARG A CA 1
ATOM 772 C C . ARG A 1 94 ? -3.583 25.930 9.868 1.00 92.25 94 ARG A C 1
ATOM 774 O O . ARG A 1 94 ? -4.030 26.028 8.731 1.00 92.25 94 ARG A O 1
ATOM 781 N N . TRP A 1 95 ? -2.873 24.877 10.257 1.00 94.31 95 TRP A N 1
ATOM 782 C CA . TRP A 1 95 ? -2.460 23.779 9.375 1.00 94.31 95 TRP A CA 1
ATOM 783 C C . TRP A 1 95 ? -2.984 22.437 9.874 1.00 94.31 95 TRP A C 1
ATOM 785 O O . TRP A 1 95 ? -2.951 22.181 11.076 1.00 94.31 95 TRP A O 1
ATOM 795 N N . ILE A 1 96 ? -3.432 21.571 8.967 1.00 90.38 96 ILE A N 1
ATOM 796 C CA . ILE A 1 96 ? -3.857 20.198 9.267 1.00 90.38 96 ILE A CA 1
ATOM 797 C C . ILE A 1 96 ? -3.016 19.187 8.495 1.00 90.38 96 ILE A C 1
ATOM 799 O O . ILE A 1 96 ? -2.654 19.430 7.345 1.00 90.38 96 ILE A O 1
ATOM 803 N N . TRP A 1 97 ? -2.694 18.063 9.134 1.00 93.44 97 TRP A N 1
ATOM 804 C CA . TRP A 1 97 ? -2.029 16.944 8.470 1.00 93.44 97 TRP A CA 1
ATOM 805 C C . TRP A 1 97 ? -2.969 16.294 7.449 1.00 93.44 97 TRP A C 1
ATOM 807 O O . TRP A 1 97 ? -4.069 15.853 7.796 1.00 93.44 97 TRP A O 1
ATOM 817 N N . ALA A 1 98 ? -2.497 16.219 6.210 1.00 89.19 98 ALA A N 1
ATOM 818 C CA . ALA A 1 98 ? -3.109 15.490 5.112 1.00 89.19 98 ALA A CA 1
ATOM 819 C C . ALA A 1 98 ? -1.989 14.763 4.353 1.00 89.19 98 ALA A C 1
ATOM 821 O O . ALA A 1 98 ? -1.214 15.373 3.620 1.00 89.19 98 ALA A O 1
ATOM 822 N N . THR A 1 99 ? -1.864 13.454 4.563 1.00 88.94 99 THR A N 1
ATOM 823 C CA . THR A 1 99 ? -0.878 12.602 3.876 1.00 88.94 99 THR A CA 1
ATOM 824 C C . THR A 1 99 ? -1.239 12.405 2.400 1.00 88.94 99 THR A C 1
ATOM 826 O O . THR A 1 99 ? -0.359 12.205 1.563 1.00 88.94 99 THR A O 1
ATOM 829 N N . PHE A 1 100 ? -2.539 12.433 2.088 1.00 86.38 100 PHE A N 1
ATOM 830 C CA . PHE A 1 100 ? -3.104 12.072 0.788 1.00 86.38 100 PHE A CA 1
ATOM 831 C C . PHE A 1 100 ? -3.632 13.300 0.035 1.00 86.38 100 PHE A C 1
ATOM 833 O O . PHE A 1 100 ? -2.840 14.126 -0.397 1.00 86.38 100 PHE A O 1
ATOM 840 N N . HIS A 1 101 ? -4.942 13.396 -0.212 1.00 77.88 101 HIS A N 1
ATOM 841 C CA . HIS A 1 101 ? -5.544 14.616 -0.749 1.00 77.88 101 HIS A CA 1
ATOM 842 C C . HIS A 1 101 ? -5.855 15.605 0.373 1.00 77.88 101 HIS A C 1
ATOM 844 O O . HIS A 1 101 ? -6.178 15.214 1.491 1.00 77.88 101 HIS A O 1
ATOM 850 N N . SER A 1 102 ? -5.909 16.887 0.030 1.00 80.75 102 SER A N 1
ATOM 851 C CA . SER A 1 102 ? -6.251 18.000 0.930 1.00 80.75 102 SER A CA 1
ATOM 852 C C . SER A 1 102 ? -7.579 17.878 1.708 1.00 80.75 102 SER A C 1
ATOM 854 O O . SER A 1 102 ? -7.747 18.509 2.755 1.00 80.75 102 SER A O 1
ATOM 856 N N . PHE A 1 103 ? -8.517 17.044 1.245 1.00 72.56 103 PHE A N 1
ATOM 857 C CA . PHE A 1 103 ? -9.782 16.726 1.928 1.00 72.56 103 PHE A CA 1
ATOM 858 C C . PHE A 1 103 ? -9.737 15.443 2.788 1.00 72.56 103 PHE A C 1
ATOM 860 O O . PHE A 1 103 ? -10.754 15.057 3.366 1.00 72.56 103 PHE A O 1
ATOM 867 N N . GLN A 1 104 ? -8.594 14.756 2.860 1.00 72.56 104 GLN A N 1
ATOM 868 C CA . GLN A 1 104 ? -8.371 13.551 3.662 1.00 72.56 104 GLN A CA 1
ATOM 869 C C . GLN A 1 104 ? -7.447 13.896 4.831 1.00 72.56 104 GLN A C 1
ATOM 871 O O . GLN A 1 104 ? -6.246 14.061 4.647 1.00 72.56 104 GLN A O 1
ATOM 876 N N . TRP A 1 105 ? -8.014 14.034 6.028 1.00 80.94 105 TRP A N 1
ATOM 877 C CA . TRP A 1 105 ? -7.271 14.476 7.209 1.00 80.94 105 TRP A CA 1
ATOM 878 C C . TRP A 1 105 ? -6.846 13.300 8.084 1.00 80.94 105 TRP A C 1
ATOM 880 O O . TRP A 1 105 ? -7.666 12.448 8.438 1.00 80.94 105 TRP A O 1
ATOM 890 N N . ASP A 1 106 ? -5.573 13.274 8.466 1.00 86.44 106 ASP A N 1
ATOM 891 C CA . ASP A 1 106 ? -4.988 12.161 9.206 1.00 86.44 106 ASP A CA 1
ATOM 892 C C . ASP A 1 106 ? -5.452 12.144 10.668 1.00 86.44 106 ASP A C 1
ATOM 894 O O . ASP A 1 106 ? -5.331 13.124 11.415 1.00 86.44 106 ASP A O 1
ATOM 898 N N . LEU A 1 107 ? -5.962 10.985 11.092 1.00 83.56 107 LEU A N 1
ATOM 899 C CA . LEU A 1 107 ? -6.425 10.761 12.455 1.00 83.56 107 LEU A CA 1
ATOM 900 C C . LEU A 1 107 ? -5.256 10.694 13.450 1.00 83.56 107 LEU A C 1
ATOM 902 O O . LEU A 1 107 ? -4.247 10.015 13.258 1.00 83.56 107 LEU A O 1
ATOM 906 N N . ASN A 1 108 ? -5.431 11.362 14.584 1.00 89.44 108 ASN A N 1
ATOM 907 C CA . ASN A 1 108 ? -4.475 11.419 15.676 1.00 89.44 108 ASN A CA 1
ATOM 908 C C . ASN A 1 108 ? -4.636 10.222 16.619 1.00 89.44 108 ASN A C 1
ATOM 910 O O . ASN A 1 108 ? -5.206 10.324 17.705 1.00 89.44 108 ASN A O 1
ATOM 914 N N . TYR A 1 109 ? -4.084 9.075 16.228 1.00 87.69 109 TYR A N 1
ATOM 915 C CA . TYR A 1 109 ? -4.119 7.861 17.047 1.00 87.69 109 TYR A CA 1
ATOM 916 C C . TYR A 1 109 ? -3.345 7.946 18.376 1.00 87.69 109 TYR A C 1
ATOM 918 O O . TYR A 1 109 ? -3.508 7.057 19.211 1.00 87.69 109 TYR A O 1
ATOM 926 N N . ARG A 1 110 ? -2.588 9.024 18.658 1.00 91.31 110 ARG A N 1
ATOM 927 C CA . ARG A 1 110 ? -2.091 9.278 20.029 1.00 91.31 110 ARG A CA 1
ATOM 928 C C . ARG A 1 110 ? -3.226 9.602 21.003 1.00 91.31 110 ARG A C 1
ATOM 930 O O . ARG A 1 110 ? -3.057 9.449 22.211 1.00 91.31 110 ARG A O 1
ATOM 937 N N . ASN A 1 111 ? -4.377 10.044 20.499 1.00 84.56 111 ASN A N 1
ATOM 938 C CA . ASN A 1 111 ? -5.577 10.255 21.290 1.00 84.56 111 ASN A CA 1
ATOM 939 C C . ASN A 1 111 ? -6.337 8.922 21.464 1.00 84.56 111 ASN A C 1
ATOM 941 O O . ASN A 1 111 ? -6.902 8.404 20.497 1.00 84.56 111 ASN A O 1
ATOM 945 N N . PRO A 1 112 ? -6.453 8.363 22.685 1.00 90.75 112 PRO A N 1
ATOM 946 C CA . PRO A 1 112 ? -7.162 7.099 22.897 1.00 90.75 112 PRO A CA 1
ATOM 947 C C . PRO A 1 112 ? -8.665 7.180 22.568 1.00 90.75 112 PRO A C 1
ATOM 949 O O . PRO A 1 112 ? -9.296 6.144 22.346 1.00 90.75 112 PRO A O 1
ATOM 952 N N . ARG A 1 113 ? -9.255 8.387 22.479 1.00 82.56 113 ARG A N 1
ATOM 953 C CA . ARG A 1 113 ? -10.633 8.573 21.990 1.00 82.56 113 ARG A CA 1
ATOM 954 C C . ARG A 1 113 ? -10.773 8.171 20.516 1.00 82.56 113 ARG A C 1
ATOM 956 O O . ARG A 1 113 ? -11.805 7.592 20.176 1.00 82.56 113 ARG A O 1
ATOM 963 N N . VAL A 1 114 ? -9.747 8.418 19.692 1.00 80.62 114 VAL A N 1
ATOM 964 C CA . VAL A 1 114 ? -9.683 8.022 18.271 1.00 80.62 114 VAL A CA 1
ATOM 965 C C . VAL A 1 114 ? -9.614 6.504 18.154 1.00 80.62 114 VAL A C 1
ATOM 967 O O . VAL A 1 114 ? -10.443 5.914 17.467 1.00 80.62 114 VAL A O 1
ATOM 970 N N . ILE A 1 115 ? -8.704 5.856 18.896 1.00 85.88 115 ILE A N 1
ATOM 971 C CA . ILE A 1 115 ? -8.587 4.385 18.930 1.00 85.88 115 ILE A CA 1
ATOM 972 C C . ILE A 1 115 ? -9.943 3.758 19.292 1.00 85.88 115 ILE A C 1
ATOM 974 O O . ILE A 1 115 ? -10.439 2.880 18.590 1.00 85.88 115 ILE A O 1
ATOM 978 N N . ARG A 1 116 ? -10.591 4.255 20.355 1.00 84.81 116 ARG A N 1
ATOM 979 C CA . ARG A 1 116 ? -11.917 3.788 20.785 1.00 84.81 116 ARG A CA 1
ATOM 980 C C . ARG A 1 116 ? -12.991 3.995 19.710 1.00 84.81 116 ARG A C 1
ATOM 982 O O . ARG A 1 116 ? -13.819 3.108 19.523 1.00 84.81 116 ARG A O 1
ATOM 989 N N . ALA A 1 117 ? -13.009 5.149 19.041 1.00 77.06 117 ALA A N 1
ATOM 990 C CA . ALA A 1 117 ? -13.981 5.441 17.987 1.00 77.06 117 ALA A CA 1
ATOM 991 C C . ALA A 1 117 ? -13.812 4.485 16.796 1.00 77.06 117 ALA A C 1
ATOM 993 O O . ALA A 1 117 ? -14.764 3.807 16.421 1.00 77.06 117 ALA A O 1
ATOM 994 N 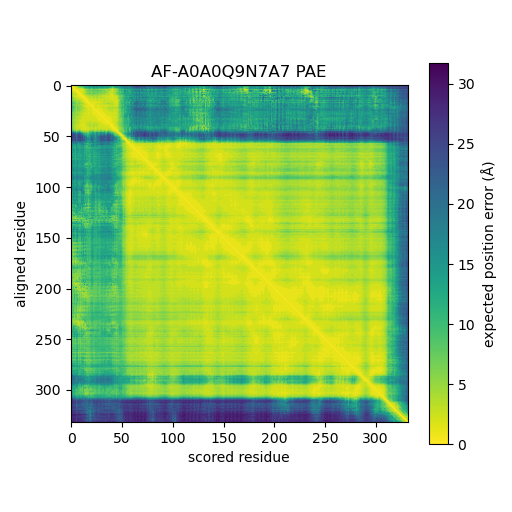N . MET A 1 118 ? -12.587 4.336 16.288 1.00 80.19 118 MET A N 1
ATOM 995 C CA . MET A 1 118 ? -12.293 3.453 15.155 1.00 80.19 118 MET A CA 1
ATOM 996 C C . MET A 1 118 ? -12.533 1.972 15.479 1.00 80.19 118 MET A C 1
ATOM 998 O O . MET A 1 118 ? -13.039 1.239 14.632 1.00 80.19 118 MET A O 1
ATOM 1002 N N . ALA A 1 119 ? -12.276 1.531 16.716 1.00 84.94 119 ALA A N 1
ATOM 1003 C CA . ALA A 1 119 ? -12.677 0.198 17.172 1.00 84.94 119 ALA A CA 1
ATOM 1004 C C . ALA A 1 119 ? -14.209 0.019 17.161 1.00 84.94 119 ALA A C 1
ATOM 1006 O O . ALA A 1 119 ? -14.704 -1.045 16.791 1.00 84.94 119 ALA A O 1
ATOM 1007 N N . GLY A 1 120 ? -14.963 1.062 17.528 1.00 77.19 120 GLY A N 1
ATOM 1008 C CA . GLY A 1 120 ? -16.423 1.094 17.421 1.00 77.19 120 GLY A CA 1
ATOM 1009 C C . GLY A 1 120 ? -16.907 0.906 15.982 1.00 77.19 120 GLY A C 1
ATOM 1010 O O . GLY A 1 120 ? -17.747 0.042 15.735 1.00 77.19 120 GLY A O 1
ATOM 1011 N N . GLU A 1 121 ? -16.315 1.630 15.029 1.00 76.56 121 GLU A N 1
ATOM 1012 C CA . GLU A 1 121 ? -16.634 1.499 13.600 1.00 76.56 121 GLU A CA 1
ATOM 1013 C C . GLU A 1 121 ? -16.296 0.104 13.047 1.00 76.56 121 GLU A C 1
ATOM 1015 O O . GLU A 1 121 ? -17.105 -0.493 12.335 1.00 76.56 121 GLU A O 1
ATOM 1020 N N . MET A 1 122 ? -15.154 -0.484 13.426 1.00 79.56 122 MET A N 1
ATOM 1021 C CA . MET A 1 122 ? -14.806 -1.862 13.037 1.00 79.56 122 MET A CA 1
ATOM 1022 C C . MET A 1 122 ? -15.828 -2.886 13.550 1.00 79.56 122 MET A C 1
ATOM 1024 O O . MET A 1 122 ? -16.242 -3.776 12.804 1.00 79.56 122 MET A O 1
ATOM 1028 N N . LEU A 1 123 ? -16.280 -2.751 14.802 1.00 83.50 123 LEU A N 1
ATOM 1029 C CA . LEU A 1 123 ? -17.305 -3.627 15.378 1.00 83.50 123 LEU A CA 1
ATOM 1030 C C . LEU A 1 123 ? -18.695 -3.379 14.774 1.00 83.50 123 LEU A C 1
ATOM 1032 O O . LEU A 1 123 ? -19.466 -4.325 14.604 1.00 83.50 123 LEU A O 1
ATOM 1036 N N . TYR A 1 124 ? -19.020 -2.140 14.396 1.00 76.94 124 TYR A N 1
ATOM 1037 C CA . TYR A 1 124 ? -20.233 -1.838 13.639 1.00 76.94 124 TYR A CA 1
ATOM 1038 C C . TYR A 1 124 ? -20.218 -2.526 12.266 1.00 76.94 124 TYR A C 1
ATOM 1040 O O . TYR A 1 124 ? -21.182 -3.215 11.925 1.00 76.94 124 TYR A O 1
ATOM 1048 N N . LEU A 1 125 ? -19.115 -2.421 11.515 1.00 75.81 125 LEU A N 1
ATOM 1049 C CA . LEU A 1 125 ? -18.933 -3.100 10.227 1.00 75.81 125 LEU A CA 1
ATOM 1050 C C . LEU A 1 125 ? -19.026 -4.627 10.364 1.00 75.81 125 LEU A C 1
ATOM 1052 O O . LEU A 1 125 ? -19.716 -5.269 9.570 1.00 75.81 125 LEU A O 1
ATOM 1056 N N . ALA A 1 126 ? -18.417 -5.209 11.400 1.00 83.94 126 ALA A N 1
ATOM 1057 C CA . ALA A 1 126 ? -18.558 -6.634 11.700 1.00 83.94 126 ALA A CA 1
ATOM 1058 C C . ALA A 1 126 ? -20.023 -7.039 11.935 1.00 83.94 126 ALA A C 1
ATOM 1060 O O . ALA A 1 126 ? -20.487 -8.035 11.381 1.00 83.94 126 ALA A O 1
ATOM 1061 N N . ASN A 1 127 ? -20.783 -6.232 12.683 1.00 82.19 127 ASN A N 1
ATOM 1062 C CA . ASN A 1 127 ? -22.215 -6.450 12.913 1.00 82.19 127 ASN A CA 1
ATOM 1063 C C . ASN A 1 127 ? -23.079 -6.282 11.646 1.00 82.19 127 ASN A C 1
ATOM 1065 O O . ASN A 1 127 ? -24.182 -6.823 11.597 1.00 82.19 127 ASN A O 1
ATOM 1069 N N . GLN A 1 128 ? -22.589 -5.599 10.602 1.00 80.75 128 GLN A N 1
ATOM 1070 C CA . GLN A 1 128 ? -23.223 -5.597 9.272 1.00 80.75 128 GLN A CA 1
ATOM 1071 C C . GLN A 1 128 ? -22.910 -6.861 8.443 1.00 80.75 128 GLN A C 1
ATOM 1073 O O . GLN A 1 128 ? -23.399 -6.990 7.319 1.00 80.75 128 GLN A O 1
ATOM 1078 N N . GLY A 1 129 ? -22.118 -7.799 8.976 1.00 83.81 129 GLY A N 1
ATOM 1079 C CA . GLY A 1 129 ? -21.720 -9.029 8.291 1.00 83.81 129 GLY A CA 1
ATOM 1080 C C . GLY A 1 129 ? -20.520 -8.864 7.356 1.00 83.81 129 GLY A C 1
ATOM 1081 O O . GLY A 1 129 ? -20.422 -9.585 6.367 1.00 83.81 129 GLY A O 1
ATOM 1082 N N . VAL A 1 130 ? -19.625 -7.907 7.624 1.00 83.00 130 VAL A N 1
ATOM 1083 C CA . VAL A 1 130 ? -18.335 -7.818 6.921 1.00 83.00 130 VAL A CA 1
ATOM 1084 C C . VAL A 1 130 ? -17.414 -8.945 7.404 1.00 83.00 130 VAL A C 1
ATOM 1086 O O . VAL A 1 130 ? -17.154 -9.056 8.597 1.00 83.00 130 VAL A O 1
ATOM 1089 N N . ASP A 1 131 ? -16.888 -9.755 6.480 1.00 89.69 131 ASP A N 1
ATOM 1090 C CA . ASP A 1 131 ? -15.914 -10.814 6.799 1.00 89.69 131 ASP A CA 1
ATOM 1091 C C . ASP A 1 131 ? -14.458 -10.313 6.825 1.00 89.69 131 ASP A C 1
ATOM 1093 O O . ASP A 1 131 ? -13.623 -10.861 7.542 1.00 89.69 131 ASP A O 1
ATOM 1097 N N . ILE A 1 132 ? -14.120 -9.298 6.016 1.00 94.75 132 ILE A N 1
ATOM 1098 C CA . ILE A 1 132 ? -12.744 -8.799 5.850 1.00 94.75 132 ILE A CA 1
ATOM 1099 C C . ILE A 1 132 ? -12.737 -7.273 5.709 1.00 94.75 132 ILE A C 1
ATOM 1101 O O . ILE A 1 132 ? -13.309 -6.740 4.753 1.00 94.75 132 ILE A O 1
ATOM 1105 N N . VAL A 1 133 ? -12.006 -6.582 6.585 1.00 87.38 133 VAL A N 1
ATOM 1106 C CA . VAL A 1 133 ? -11.709 -5.144 6.464 1.00 87.38 133 VAL A CA 1
ATOM 1107 C C . VAL A 1 133 ? -10.398 -4.963 5.697 1.00 87.38 133 VAL A C 1
ATOM 1109 O O . VAL A 1 133 ? -9.391 -5.586 6.034 1.00 87.38 133 VAL A O 1
ATOM 1112 N N . ARG A 1 134 ? -10.383 -4.113 4.657 1.00 93.50 134 ARG A N 1
ATOM 1113 C CA . ARG A 1 134 ? -9.119 -3.573 4.126 1.00 93.50 134 ARG A CA 1
ATOM 1114 C C . ARG A 1 134 ? -8.663 -2.487 5.087 1.00 93.50 134 ARG A C 1
ATOM 1116 O O . ARG A 1 134 ? -9.335 -1.467 5.199 1.00 93.50 134 ARG A O 1
ATOM 1123 N N . MET A 1 135 ? -7.539 -2.722 5.744 1.00 91.06 135 MET A N 1
ATOM 1124 C CA . MET A 1 135 ? -6.855 -1.712 6.532 1.00 91.06 135 MET A CA 1
ATOM 1125 C C . MET A 1 135 ? -6.122 -0.822 5.523 1.00 91.06 135 MET A C 1
ATOM 1127 O O . MET A 1 135 ? -5.098 -1.222 4.977 1.00 91.06 135 MET A O 1
ATOM 1131 N N . ASP A 1 136 ? -6.746 0.298 5.169 1.00 86.50 136 ASP A N 1
ATOM 1132 C CA . ASP A 1 136 ? -6.213 1.312 4.252 1.00 86.50 136 ASP A CA 1
ATOM 1133 C C . ASP A 1 136 ? -5.051 2.062 4.914 1.00 86.50 136 ASP A C 1
ATOM 1135 O O . ASP A 1 136 ? -5.109 2.319 6.119 1.00 86.50 136 ASP A O 1
ATOM 1139 N N . ALA A 1 137 ? -4.012 2.395 4.143 1.00 87.81 137 ALA A N 1
ATOM 1140 C CA . ALA A 1 137 ? -2.938 3.293 4.570 1.00 87.81 137 ALA A CA 1
ATOM 1141 C C . ALA A 1 137 ? -2.236 2.905 5.894 1.00 87.81 137 ALA A C 1
ATOM 1143 O O . ALA A 1 137 ? -1.768 3.775 6.630 1.00 87.81 137 ALA A O 1
ATOM 1144 N N . VAL A 1 138 ? -2.114 1.604 6.206 1.00 91.31 138 VAL A N 1
ATOM 1145 C CA . VAL A 1 138 ? -1.626 1.126 7.524 1.00 91.31 138 VAL A CA 1
ATOM 1146 C C . VAL A 1 138 ? -0.260 1.660 7.943 1.00 91.31 138 VAL A C 1
ATOM 1148 O O . VAL A 1 138 ? 0.005 1.758 9.137 1.00 91.31 138 VAL A O 1
ATOM 1151 N N . ALA A 1 139 ? 0.595 2.022 6.986 1.00 94.94 139 ALA A N 1
ATOM 1152 C CA . ALA A 1 139 ? 1.909 2.576 7.281 1.00 94.94 139 ALA A CA 1
ATOM 1153 C C . ALA A 1 139 ? 1.844 3.942 7.981 1.00 94.94 139 ALA A C 1
ATOM 1155 O O . ALA A 1 139 ? 2.715 4.222 8.798 1.00 94.94 139 ALA A O 1
ATOM 1156 N N . PHE A 1 140 ? 0.814 4.746 7.702 1.00 93.06 140 PHE A N 1
ATOM 1157 C CA . PHE A 1 140 ? 0.730 6.168 8.059 1.00 93.06 140 PHE A CA 1
ATOM 1158 C C . PHE A 1 140 ? -0.051 6.443 9.356 1.00 93.06 140 PHE A C 1
ATOM 1160 O O . PHE A 1 140 ? -0.209 7.585 9.771 1.00 93.06 140 PHE A O 1
ATOM 1167 N N . ILE A 1 141 ? -0.552 5.405 10.036 1.00 91.31 141 ILE A N 1
ATOM 1168 C CA . ILE A 1 141 ? -1.432 5.560 11.211 1.00 91.31 141 ILE A CA 1
ATOM 1169 C C . ILE A 1 141 ? -0.701 6.015 12.492 1.00 91.31 141 ILE A C 1
ATOM 1171 O O . ILE A 1 141 ? -1.323 6.114 13.552 1.00 91.31 141 ILE A O 1
ATOM 1175 N N . TRP A 1 142 ? 0.604 6.300 12.428 1.00 95.62 142 TRP A N 1
ATOM 1176 C CA . TRP A 1 142 ? 1.366 6.868 13.540 1.00 95.62 142 TRP A CA 1
ATOM 1177 C C . TRP A 1 142 ? 2.445 7.844 13.067 1.00 95.62 142 TRP A C 1
ATOM 1179 O O . TRP A 1 142 ? 3.293 7.502 12.247 1.00 95.62 142 TRP A O 1
ATOM 1189 N N . ASN A 1 143 ? 2.461 9.037 13.669 1.00 93.69 143 ASN A N 1
ATOM 1190 C CA . ASN A 1 143 ? 3.358 10.130 13.296 1.00 93.69 143 ASN A CA 1
ATOM 1191 C C . ASN A 1 143 ? 4.376 10.421 14.412 1.00 93.69 143 ASN A C 1
ATOM 1193 O O . ASN A 1 143 ? 4.017 10.509 15.594 1.00 93.69 143 ASN A O 1
ATOM 1197 N N . GLN A 1 144 ? 5.648 10.614 14.044 1.00 94.94 144 GLN A N 1
ATOM 1198 C CA . GLN A 1 144 ? 6.732 11.003 14.956 1.00 94.94 144 GLN A CA 1
ATOM 1199 C C . GLN A 1 144 ? 7.756 11.933 14.269 1.00 94.94 144 GLN A C 1
ATOM 1201 O O . GLN A 1 144 ? 8.307 11.551 13.233 1.00 94.94 144 GLN A O 1
ATOM 1206 N N . PRO A 1 145 ? 8.068 13.119 14.839 1.00 94.25 145 PRO A N 1
ATOM 1207 C CA . PRO A 1 145 ? 9.035 14.049 14.254 1.00 94.25 145 PRO A CA 1
ATOM 1208 C C . PRO A 1 145 ? 10.411 13.413 14.030 1.00 94.25 145 PRO A C 1
ATOM 1210 O O . PRO A 1 145 ? 10.881 12.636 14.861 1.00 94.25 145 PRO A O 1
ATOM 1213 N N . GLY A 1 146 ? 11.064 13.763 12.919 1.00 95.56 146 GLY A N 1
ATOM 1214 C CA . GLY A 1 146 ? 12.375 13.218 12.549 1.00 95.56 146 GLY A CA 1
ATOM 1215 C C . GLY A 1 146 ? 12.352 11.774 12.031 1.00 95.56 146 GLY A C 1
ATOM 1216 O O . GLY A 1 146 ? 13.411 11.169 11.884 1.00 95.56 146 GLY A O 1
ATOM 1217 N N . THR A 1 147 ? 11.171 11.218 11.750 1.00 96.62 147 THR A N 1
ATOM 1218 C CA . THR A 1 147 ? 10.993 9.905 11.107 1.00 96.62 147 THR A CA 1
ATOM 1219 C C . THR A 1 147 ? 10.213 10.050 9.799 1.00 96.62 147 THR A C 1
ATOM 1221 O O . THR A 1 147 ? 9.586 11.084 9.558 1.00 96.62 147 THR A O 1
ATOM 1224 N N . ALA A 1 148 ? 10.193 9.002 8.974 1.00 94.88 148 ALA A N 1
ATOM 1225 C CA . ALA A 1 148 ? 9.358 8.961 7.772 1.00 94.88 148 ALA A CA 1
ATOM 1226 C C . ALA A 1 148 ? 7.841 8.955 8.062 1.00 94.88 148 ALA A C 1
ATOM 1228 O O . ALA A 1 148 ? 7.064 9.115 7.131 1.00 94.88 148 ALA A O 1
ATOM 1229 N N . CYS A 1 149 ? 7.421 8.775 9.326 1.00 96.94 149 CYS A N 1
ATOM 1230 C CA . CYS A 1 149 ? 6.018 8.562 9.721 1.00 96.94 149 CYS A CA 1
ATOM 1231 C C . CYS A 1 149 ? 5.346 7.400 8.961 1.00 96.94 149 CYS A C 1
ATOM 1233 O O . CYS A 1 149 ? 4.147 7.403 8.709 1.00 96.94 149 CYS A O 1
ATOM 1235 N N . GLU A 1 150 ? 6.149 6.389 8.615 1.00 96.44 150 GLU A N 1
ATOM 1236 C CA . GLU A 1 150 ? 5.726 5.174 7.928 1.00 96.44 150 GLU A CA 1
ATOM 1237 C C . GLU A 1 150 ? 6.261 3.941 8.657 1.00 96.44 150 GLU A C 1
ATOM 1239 O O . GLU A 1 150 ? 7.445 3.880 8.992 1.00 96.44 150 GLU A O 1
ATOM 1244 N N . SER A 1 151 ? 5.399 2.945 8.877 1.00 96.56 151 SER A N 1
ATOM 1245 C CA . SER A 1 151 ? 5.743 1.634 9.470 1.00 96.56 151 SER A CA 1
ATOM 1246 C C . SER A 1 151 ? 6.464 1.707 10.828 1.00 96.56 151 SER A C 1
ATOM 1248 O O . SER A 1 151 ? 7.283 0.852 11.190 1.00 96.56 151 SER A O 1
ATOM 1250 N N . LEU A 1 152 ? 6.131 2.742 11.608 1.00 97.56 152 LEU A N 1
ATOM 1251 C CA . LEU A 1 152 ? 6.597 2.897 12.983 1.00 97.56 152 LEU A CA 1
ATOM 1252 C C . LEU A 1 152 ? 6.050 1.760 13.874 1.00 97.56 152 LEU A C 1
ATOM 1254 O O . LEU A 1 152 ? 4.940 1.278 13.630 1.00 97.56 152 LEU A O 1
ATOM 1258 N N . PRO A 1 153 ? 6.782 1.321 14.918 1.00 97.94 153 PRO A N 1
ATOM 1259 C CA . PRO A 1 153 ? 6.362 0.215 15.785 1.00 97.94 153 PRO A CA 1
ATOM 1260 C C . PRO A 1 153 ? 4.948 0.368 16.365 1.00 97.94 153 PRO A C 1
ATOM 1262 O O . PRO A 1 153 ? 4.221 -0.611 16.516 1.00 97.94 153 PRO A O 1
ATOM 1265 N N . GLU A 1 154 ? 4.528 1.595 16.659 1.00 97.81 154 GLU A N 1
ATOM 1266 C CA . GLU A 1 154 ? 3.212 1.896 17.211 1.00 97.81 154 GLU A CA 1
ATOM 1267 C C . GLU A 1 154 ? 2.064 1.695 16.212 1.00 97.81 154 GLU A C 1
ATOM 1269 O O . GLU A 1 154 ? 0.952 1.393 16.642 1.00 97.81 154 GLU A O 1
ATOM 1274 N N . ALA A 1 155 ? 2.319 1.773 14.899 1.00 96.75 155 ALA A N 1
ATOM 1275 C CA . ALA A 1 155 ? 1.335 1.397 13.883 1.00 96.75 155 ALA A CA 1
ATOM 1276 C C . ALA A 1 155 ? 1.002 -0.104 13.981 1.00 96.75 155 ALA A C 1
ATOM 1278 O O . ALA A 1 155 ? -0.168 -0.480 14.055 1.00 96.75 155 ALA A O 1
ATOM 1279 N N . HIS A 1 156 ? 2.026 -0.955 14.101 1.00 98.31 156 HIS A N 1
ATOM 1280 C CA . HIS A 1 156 ? 1.853 -2.393 14.328 1.00 98.31 156 HIS A CA 1
ATOM 1281 C C . HIS A 1 156 ? 1.116 -2.675 15.647 1.00 98.31 156 HIS A C 1
ATOM 1283 O O . HIS A 1 156 ? 0.120 -3.398 15.661 1.00 98.31 156 HIS A O 1
ATOM 1289 N N . LEU A 1 157 ? 1.526 -2.038 16.754 1.00 98.00 157 LEU A N 1
ATOM 1290 C CA . LEU A 1 157 ? 0.858 -2.189 18.058 1.00 98.00 157 LEU A CA 1
ATOM 1291 C C . LEU A 1 157 ? -0.626 -1.786 18.013 1.00 98.00 157 LEU A C 1
ATOM 1293 O O . LEU A 1 157 ? -1.465 -2.437 18.638 1.00 98.00 157 LEU A O 1
ATOM 1297 N N . LEU A 1 158 ? -0.967 -0.738 17.261 1.00 96.19 158 LEU A N 1
ATOM 1298 C CA . LEU A 1 158 ? -2.343 -0.287 17.070 1.00 96.19 158 LEU A CA 1
ATOM 1299 C C . LEU A 1 158 ? -3.177 -1.308 16.277 1.00 96.19 158 LEU A C 1
ATOM 1301 O O . LEU A 1 158 ? -4.299 -1.628 16.675 1.00 96.19 158 LEU A O 1
ATOM 1305 N N . LEU A 1 159 ? -2.627 -1.875 15.199 1.00 97.31 159 LEU A N 1
ATOM 1306 C CA . LEU A 1 159 ? -3.279 -2.940 14.426 1.00 97.31 159 LEU A CA 1
ATOM 1307 C C . LEU A 1 159 ? -3.469 -4.214 15.256 1.00 97.31 159 LEU A C 1
ATOM 1309 O O . LEU A 1 159 ? -4.540 -4.822 15.207 1.00 97.31 159 LEU A O 1
ATOM 1313 N N . GLN A 1 160 ? -2.480 -4.578 16.074 1.00 98.38 160 GLN A N 1
ATOM 1314 C CA . GLN A 1 160 ? -2.561 -5.703 17.008 1.00 98.38 160 GLN A CA 1
ATOM 1315 C C . GLN A 1 160 ? -3.632 -5.474 18.086 1.00 98.38 160 GLN A C 1
ATOM 1317 O O . GLN A 1 160 ? -4.408 -6.382 18.397 1.00 98.38 160 GLN A O 1
ATOM 1322 N N . ALA A 1 161 ? -3.758 -4.248 18.605 1.00 97.44 161 ALA A N 1
ATOM 1323 C CA . ALA A 1 161 ? -4.826 -3.881 19.533 1.00 97.44 161 ALA A CA 1
ATOM 1324 C C . ALA A 1 161 ? -6.220 -3.989 18.882 1.00 97.44 161 ALA A C 1
ATOM 1326 O O . ALA A 1 161 ? -7.129 -4.585 19.468 1.00 97.44 161 ALA A O 1
ATOM 1327 N N . PHE A 1 162 ? -6.392 -3.486 17.653 1.00 95.31 162 PHE A N 1
ATOM 1328 C CA . PHE A 1 162 ? -7.640 -3.648 16.898 1.00 95.31 162 PHE A CA 1
ATOM 1329 C C . PHE A 1 162 ? -7.959 -5.119 16.604 1.00 95.31 162 PHE A C 1
ATOM 1331 O O . PHE A 1 162 ? -9.115 -5.536 16.727 1.00 95.31 162 PHE A O 1
ATOM 1338 N N . ASN A 1 163 ? -6.947 -5.924 16.268 1.00 97.31 163 ASN A N 1
ATOM 1339 C CA . ASN A 1 163 ? -7.105 -7.353 16.032 1.00 97.31 163 ASN A CA 1
ATOM 1340 C C . ASN A 1 163 ? -7.607 -8.032 17.309 1.00 97.31 163 ASN A C 1
ATOM 1342 O O . ASN A 1 163 ? -8.647 -8.686 17.264 1.00 97.31 163 ASN A O 1
ATOM 1346 N N . ALA A 1 164 ? -6.956 -7.801 18.454 1.00 97.75 164 ALA A N 1
ATOM 1347 C CA . ALA A 1 164 ? -7.354 -8.357 19.746 1.00 97.75 164 ALA A CA 1
ATOM 1348 C C . ALA A 1 164 ? -8.808 -8.008 20.126 1.00 97.75 164 ALA A C 1
ATOM 1350 O O . ALA A 1 164 ? -9.565 -8.898 20.521 1.00 97.75 164 ALA A O 1
ATOM 1351 N N . VAL A 1 165 ? -9.239 -6.754 19.929 1.00 94.62 165 VAL A N 1
ATOM 1352 C CA . VAL A 1 165 ? -10.645 -6.339 20.121 1.00 94.62 165 VAL A CA 1
ATOM 1353 C C . VAL A 1 165 ? -11.592 -7.150 19.228 1.00 94.62 165 VAL A C 1
ATOM 1355 O O . VAL A 1 165 ? -12.629 -7.635 19.692 1.00 94.62 165 VAL A O 1
ATOM 1358 N N . CYS A 1 166 ? -11.226 -7.364 17.963 1.00 93.06 166 CYS A N 1
ATOM 1359 C CA . CYS A 1 166 ? -12.022 -8.166 17.036 1.00 93.06 166 CYS A CA 1
ATOM 1360 C C . CYS A 1 166 ? -12.002 -9.663 17.385 1.00 93.06 166 CYS A C 1
ATOM 1362 O O . CYS A 1 166 ? -13.035 -10.313 17.267 1.00 93.06 166 CYS A O 1
ATOM 1364 N N . ARG A 1 167 ? -10.899 -10.231 17.893 1.00 95.94 167 ARG A N 1
ATOM 1365 C CA . ARG A 1 167 ? -10.866 -11.632 18.366 1.00 95.94 167 ARG A CA 1
ATOM 1366 C C . ARG A 1 167 ? -11.830 -11.876 19.532 1.00 95.94 167 ARG A C 1
ATOM 1368 O O . ARG A 1 167 ? -12.392 -12.964 19.611 1.00 95.94 167 ARG A O 1
ATOM 1375 N N . ILE A 1 168 ? -12.039 -10.879 20.397 1.00 96.38 168 ILE A N 1
ATOM 1376 C CA . ILE A 1 168 ? -12.978 -10.952 21.529 1.00 96.38 168 ILE A CA 1
ATOM 1377 C C . ILE A 1 168 ? -14.437 -10.865 21.055 1.00 96.38 168 ILE A C 1
ATOM 1379 O O . ILE A 1 168 ? -15.262 -11.680 21.464 1.00 96.38 168 ILE A O 1
ATOM 1383 N N . SER A 1 169 ? -14.759 -9.886 20.203 1.00 93.44 169 SER A N 1
ATOM 1384 C CA . SER A 1 169 ? -16.156 -9.493 19.932 1.00 93.44 169 SER A CA 1
ATOM 1385 C C . SER A 1 169 ? -16.690 -9.898 18.552 1.00 93.44 169 SER A C 1
ATOM 1387 O O . SER A 1 169 ? -17.900 -9.988 18.366 1.00 93.44 169 SER A O 1
ATOM 1389 N N . ALA A 1 170 ? -15.810 -10.126 17.577 1.00 93.50 170 ALA A N 1
ATOM 1390 C CA . ALA A 1 170 ? -16.138 -10.396 16.177 1.00 93.50 170 ALA A CA 1
ATOM 1391 C C . ALA A 1 170 ? -15.103 -11.348 15.531 1.00 93.50 170 ALA A C 1
ATOM 1393 O O . ALA A 1 170 ? -14.433 -10.979 14.561 1.00 93.50 170 ALA A O 1
ATOM 1394 N N . PRO A 1 171 ? -14.913 -12.576 16.058 1.00 93.88 171 PRO A N 1
ATOM 1395 C CA . PRO A 1 171 ? -13.741 -13.399 15.751 1.00 93.88 171 PRO A CA 1
ATOM 1396 C C . PRO A 1 171 ? -13.581 -13.767 14.269 1.00 93.88 171 PRO A C 1
ATOM 1398 O O . PRO A 1 171 ? -12.454 -14.025 13.847 1.00 93.88 171 PRO A O 1
ATOM 1401 N N . SER A 1 172 ? -14.659 -13.751 13.476 1.00 91.75 172 SER A N 1
ATOM 1402 C CA . SER A 1 172 ? -14.642 -13.978 12.023 1.00 91.75 172 SER A CA 1
ATOM 1403 C C . SER A 1 172 ? -14.059 -12.827 11.194 1.00 91.75 172 SER A C 1
ATOM 1405 O O . SER A 1 172 ? -13.671 -13.078 10.058 1.00 91.75 172 SER A O 1
ATOM 1407 N N . LEU A 1 173 ? -13.989 -11.602 11.730 1.00 91.75 173 LEU A N 1
ATOM 1408 C CA . LEU A 1 173 ? -13.547 -10.408 11.003 1.00 91.75 173 LEU A CA 1
ATOM 1409 C C . LEU A 1 173 ? -12.026 -10.419 10.786 1.00 91.75 173 LEU A C 1
ATOM 1411 O O . LEU A 1 173 ? -11.262 -10.205 11.730 1.00 91.75 173 LEU A O 1
ATOM 1415 N N . LEU A 1 174 ? -11.571 -10.646 9.559 1.00 96.25 174 LEU A N 1
ATOM 1416 C CA . LEU A 1 174 ? -10.145 -10.636 9.225 1.00 96.25 174 LEU A CA 1
ATOM 1417 C C . LEU A 1 174 ? -9.682 -9.254 8.763 1.00 96.25 174 LEU A C 1
ATOM 1419 O O . LEU A 1 174 ? -10.446 -8.475 8.189 1.00 96.25 174 LEU A O 1
ATOM 1423 N N . PHE A 1 175 ? -8.400 -8.972 8.960 1.00 97.81 175 PHE A N 1
ATOM 1424 C CA . PHE A 1 175 ? -7.759 -7.757 8.477 1.00 97.81 175 PHE A CA 1
ATOM 1425 C C . PHE A 1 175 ? -6.903 -8.056 7.251 1.00 97.81 175 PHE A C 1
ATOM 1427 O O . PHE A 1 175 ? -6.109 -8.999 7.234 1.00 97.81 175 PHE A O 1
ATOM 1434 N N . LYS A 1 176 ? -7.070 -7.222 6.223 1.00 97.81 176 LYS A N 1
ATOM 1435 C CA . LYS A 1 176 ? -6.252 -7.192 5.013 1.00 97.81 176 LYS A CA 1
ATOM 1436 C C . LYS A 1 176 ? -5.429 -5.912 5.003 1.00 97.81 176 LYS A C 1
ATOM 1438 O O . LYS A 1 176 ? -5.973 -4.858 4.675 1.00 97.81 176 LYS A O 1
ATOM 1443 N N . SER A 1 177 ? -4.148 -6.029 5.339 1.00 97.69 177 SER A N 1
ATOM 1444 C CA . SER A 1 177 ? -3.173 -4.944 5.253 1.00 97.69 177 SER A CA 1
ATOM 1445 C C . SER A 1 177 ? -3.064 -4.419 3.824 1.00 97.69 177 SER A C 1
ATOM 1447 O O . SER A 1 177 ? -3.070 -5.182 2.847 1.00 97.69 177 SER A O 1
ATOM 1449 N N . GLU A 1 178 ? -2.954 -3.102 3.713 1.00 95.31 178 GLU A N 1
ATOM 1450 C CA . GLU A 1 178 ? -2.544 -2.414 2.506 1.00 95.31 178 GLU A CA 1
ATOM 1451 C C . GLU A 1 178 ? -1.332 -1.522 2.803 1.00 95.31 178 GLU A C 1
ATOM 1453 O O . GLU A 1 178 ? -1.439 -0.337 3.095 1.00 95.31 178 GLU A O 1
ATOM 1458 N N . ALA A 1 179 ? -0.152 -2.137 2.744 1.00 94.50 179 ALA A N 1
ATOM 1459 C CA . ALA A 1 179 ? 1.131 -1.465 2.877 1.00 94.50 179 ALA A CA 1
ATOM 1460 C C . ALA A 1 179 ? 1.829 -1.437 1.507 1.00 94.50 179 ALA A C 1
ATOM 1462 O O . ALA A 1 179 ? 2.265 -2.474 1.005 1.00 94.50 179 ALA A O 1
ATOM 1463 N N . ILE A 1 180 ? 1.924 -0.259 0.882 1.00 93.56 180 ILE A N 1
ATOM 1464 C CA . ILE A 1 180 ? 2.610 -0.051 -0.408 1.00 93.56 180 ILE A CA 1
ATOM 1465 C C . ILE A 1 180 ? 3.957 0.643 -0.142 1.00 93.56 180 ILE A C 1
ATOM 1467 O O . ILE A 1 180 ? 4.158 1.833 -0.397 1.00 93.56 180 ILE A O 1
ATOM 1471 N N . VAL A 1 181 ? 4.859 -0.133 0.460 1.00 94.12 181 VAL A N 1
ATOM 1472 C CA . VAL A 1 181 ? 6.161 0.284 1.012 1.00 94.12 181 VAL A CA 1
ATOM 1473 C C . VAL A 1 181 ? 7.265 -0.697 0.579 1.00 94.12 181 VAL A C 1
ATOM 1475 O O . VAL A 1 181 ? 7.028 -1.567 -0.264 1.00 94.12 181 VAL A O 1
ATOM 1478 N N . HIS A 1 182 ? 8.484 -0.558 1.112 1.00 96.62 182 HIS A N 1
ATOM 1479 C CA . HIS A 1 182 ? 9.586 -1.496 0.846 1.00 96.62 182 HIS A CA 1
ATOM 1480 C C . HIS A 1 182 ? 9.216 -2.933 1.278 1.00 96.62 182 HIS A C 1
ATOM 1482 O O . HIS A 1 182 ? 8.545 -3.087 2.300 1.00 96.62 182 HIS A O 1
ATOM 1488 N N . PRO A 1 183 ? 9.617 -3.993 0.543 1.00 97.31 183 PRO A N 1
ATOM 1489 C CA . PRO A 1 183 ? 9.221 -5.370 0.853 1.00 97.31 183 PRO A CA 1
ATOM 1490 C C . PRO A 1 183 ? 9.497 -5.845 2.285 1.00 97.31 183 PRO A C 1
ATOM 1492 O O . PRO A 1 183 ? 8.696 -6.619 2.812 1.00 97.31 183 PRO A O 1
ATOM 1495 N N . ASP A 1 184 ? 10.580 -5.375 2.913 1.00 97.31 184 ASP A N 1
ATOM 1496 C CA . ASP A 1 184 ? 10.923 -5.716 4.303 1.00 97.31 184 ASP A CA 1
ATOM 1497 C C . ASP A 1 184 ? 9.921 -5.129 5.312 1.00 97.31 184 ASP A C 1
ATOM 1499 O O . ASP A 1 184 ? 9.681 -5.713 6.366 1.00 97.31 184 ASP A O 1
ATOM 1503 N N . GLU A 1 185 ? 9.264 -4.020 4.964 1.00 97.38 185 GLU A N 1
ATOM 1504 C CA . GLU A 1 185 ? 8.185 -3.428 5.756 1.00 97.38 185 GLU A CA 1
ATOM 1505 C C . GLU A 1 185 ? 6.830 -4.086 5.460 1.00 97.38 185 GLU A C 1
ATOM 1507 O O . GLU A 1 185 ? 6.065 -4.358 6.382 1.00 97.38 185 GLU A O 1
ATOM 1512 N N . VAL A 1 186 ? 6.536 -4.436 4.199 1.00 97.44 186 VAL A N 1
ATOM 1513 C CA . VAL A 1 186 ? 5.257 -5.080 3.825 1.00 97.44 186 VAL A CA 1
ATOM 1514 C C . VAL A 1 186 ? 5.025 -6.384 4.596 1.00 97.44 186 VAL A C 1
ATOM 1516 O O . VAL A 1 186 ? 3.903 -6.643 5.039 1.00 97.44 186 VAL A O 1
ATOM 1519 N N . VAL A 1 187 ? 6.067 -7.206 4.766 1.00 97.19 187 VAL A N 1
ATOM 1520 C CA . VAL A 1 187 ? 5.952 -8.501 5.458 1.00 97.19 187 VAL A CA 1
ATOM 1521 C C . VAL A 1 187 ? 5.715 -8.354 6.967 1.00 97.19 187 VAL A C 1
ATOM 1523 O O . VAL A 1 187 ? 5.070 -9.215 7.562 1.00 97.19 187 VAL A O 1
ATOM 1526 N N . ARG A 1 188 ? 6.144 -7.245 7.588 1.00 97.81 188 ARG A N 1
ATOM 1527 C CA . ARG A 1 188 ? 5.992 -7.007 9.036 1.00 97.81 188 ARG A CA 1
ATOM 1528 C C . ARG A 1 188 ? 4.537 -6.869 9.491 1.00 97.81 188 ARG A C 1
ATOM 1530 O O . ARG A 1 188 ? 4.251 -7.143 10.647 1.00 97.81 188 ARG A O 1
ATOM 1537 N N . TYR A 1 189 ? 3.620 -6.506 8.592 1.00 98.12 189 TYR A N 1
ATOM 1538 C CA . TYR A 1 189 ? 2.181 -6.432 8.886 1.00 98.12 189 TYR A CA 1
ATOM 1539 C C . TYR A 1 189 ? 1.478 -7.802 8.923 1.00 98.12 189 TYR A C 1
ATOM 1541 O O . TYR A 1 189 ? 0.287 -7.878 9.235 1.00 98.12 189 TYR A O 1
ATOM 1549 N N . ILE A 1 190 ? 2.168 -8.878 8.530 1.00 98.31 190 ILE A N 1
ATOM 1550 C CA . ILE A 1 190 ? 1.564 -10.178 8.221 1.00 98.31 190 ILE A CA 1
ATOM 1551 C C . ILE A 1 190 ? 1.716 -11.125 9.408 1.00 98.31 190 ILE A C 1
ATOM 1553 O O . ILE A 1 190 ? 2.677 -11.885 9.501 1.00 98.31 190 ILE A O 1
ATOM 1557 N N . ASP A 1 191 ? 0.730 -11.102 10.301 1.00 97.88 191 ASP A N 1
ATOM 1558 C CA . ASP A 1 191 ? 0.658 -11.998 11.454 1.00 97.88 191 ASP A CA 1
ATOM 1559 C C . ASP A 1 191 ? -0.799 -12.325 11.825 1.00 97.88 191 ASP A C 1
ATOM 1561 O O . ASP A 1 191 ? -1.722 -11.543 11.574 1.00 97.88 191 ASP A O 1
ATOM 1565 N N . ARG A 1 192 ? -1.031 -13.476 12.473 1.00 96.81 192 ARG A N 1
ATOM 1566 C CA . ARG A 1 192 ? -2.367 -13.867 12.966 1.00 96.81 192 ARG A CA 1
ATOM 1567 C C . ARG A 1 192 ? -2.954 -12.836 13.937 1.00 96.81 192 ARG A C 1
ATOM 1569 O O . ARG A 1 192 ? -4.166 -12.592 13.910 1.00 96.81 192 ARG A O 1
ATOM 1576 N N . GLY A 1 193 ? -2.103 -12.260 14.783 1.00 97.38 193 GLY A N 1
ATOM 1577 C CA . GLY A 1 193 ? -2.403 -11.218 15.757 1.00 97.38 193 GLY A CA 1
ATOM 1578 C C . GLY A 1 193 ? -2.388 -9.798 15.194 1.00 97.38 193 GLY A C 1
ATOM 1579 O O . GLY A 1 193 ? -2.766 -8.892 15.925 1.00 97.38 193 GLY A O 1
ATOM 1580 N N . GLU A 1 194 ? -2.037 -9.592 13.919 1.00 98.00 194 GLU A N 1
ATOM 1581 C CA . GLU A 1 194 ? -2.029 -8.275 13.265 1.00 98.00 194 GLU A CA 1
ATOM 1582 C C . GLU A 1 194 ? -2.935 -8.257 12.023 1.00 98.00 194 GLU A C 1
ATOM 1584 O O . GLU A 1 194 ? -4.151 -8.135 12.184 1.00 98.00 194 GLU A O 1
ATOM 1589 N N . CYS A 1 195 ? -2.409 -8.434 10.805 1.00 98.25 195 CYS A N 1
ATOM 1590 C CA . CYS A 1 195 ? -3.221 -8.657 9.606 1.00 98.25 195 CYS A CA 1
ATOM 1591 C C . CYS A 1 195 ? -3.024 -10.075 9.050 1.00 98.25 195 CYS A C 1
ATOM 1593 O O . CYS A 1 195 ? -1.945 -10.431 8.580 1.00 98.25 195 CYS A O 1
ATOM 1595 N N . GLN A 1 196 ? -4.097 -10.876 9.030 1.00 98.38 196 GLN A N 1
ATOM 1596 C CA . GLN A 1 196 ? -4.061 -12.239 8.477 1.00 98.38 196 GLN A CA 1
ATOM 1597 C C . GLN A 1 196 ? -3.906 -12.243 6.953 1.00 98.38 196 GLN A C 1
ATOM 1599 O O . GLN A 1 196 ? -3.478 -13.236 6.367 1.00 98.38 196 GLN A O 1
ATOM 1604 N N . LEU A 1 197 ? -4.296 -11.152 6.299 1.00 98.25 197 LEU A N 1
ATOM 1605 C CA . LEU A 1 197 ? -4.194 -10.959 4.863 1.00 98.25 197 LEU A CA 1
ATOM 1606 C C . LEU A 1 197 ? -3.341 -9.722 4.578 1.00 98.25 197 LEU A C 1
ATOM 1608 O O . LEU A 1 197 ? -3.384 -8.744 5.320 1.00 98.25 197 LEU A O 1
ATOM 1612 N N . SER A 1 198 ? -2.620 -9.718 3.462 1.00 98.06 198 SER A N 1
ATOM 1613 C CA . SER A 1 198 ? -1.924 -8.519 2.976 1.00 98.06 198 SER A CA 1
ATOM 1614 C C . SER A 1 198 ? -1.879 -8.505 1.456 1.00 98.06 198 SER A C 1
ATOM 1616 O O . SER A 1 198 ? -1.772 -9.564 0.833 1.00 98.06 198 SER A O 1
ATOM 1618 N N . TYR A 1 199 ? -1.977 -7.332 0.831 1.00 98.25 199 TYR A N 1
ATOM 1619 C CA . TYR A 1 199 ? -1.656 -7.206 -0.593 1.00 98.25 199 TYR A CA 1
ATOM 1620 C C . TYR A 1 199 ? -0.203 -7.619 -0.846 1.00 98.25 199 TYR A C 1
ATOM 1622 O O . TYR A 1 199 ? 0.670 -7.313 -0.046 1.00 98.25 199 TYR A O 1
ATOM 1630 N N . ASN A 1 200 ? 0.073 -8.283 -1.973 1.00 98.25 200 ASN A N 1
ATOM 1631 C CA . ASN A 1 200 ? 1.450 -8.562 -2.404 1.00 98.25 200 ASN A CA 1
ATOM 1632 C C . ASN A 1 200 ? 1.874 -7.587 -3.528 1.00 98.25 200 ASN A C 1
ATOM 1634 O O . ASN A 1 200 ? 1.791 -7.951 -4.709 1.00 98.25 200 ASN A O 1
ATOM 1638 N N . PRO A 1 201 ? 2.263 -6.333 -3.204 1.00 97.81 201 PRO A N 1
ATOM 1639 C CA . PRO A 1 201 ? 2.641 -5.337 -4.204 1.00 97.81 201 PRO A CA 1
ATOM 1640 C C . PRO A 1 201 ? 3.927 -5.723 -4.935 1.00 97.81 201 PRO A C 1
ATOM 1642 O O . PRO A 1 201 ? 4.024 -5.484 -6.136 1.00 97.81 201 PRO A O 1
ATOM 1645 N N . LEU A 1 202 ? 4.866 -6.398 -4.258 1.00 98.44 202 LEU A N 1
ATOM 1646 C CA . LEU A 1 202 ? 6.108 -6.882 -4.860 1.00 98.44 202 LEU A CA 1
ATOM 1647 C C . LEU A 1 202 ? 5.822 -7.833 -6.030 1.00 98.44 202 LEU A C 1
ATOM 1649 O O . LEU A 1 202 ? 6.289 -7.599 -7.142 1.00 98.44 202 LEU A O 1
ATOM 1653 N N . GLN A 1 203 ? 5.002 -8.867 -5.821 1.00 98.56 203 GLN A N 1
ATOM 1654 C CA . GLN A 1 203 ? 4.634 -9.803 -6.884 1.00 98.56 203 GLN A CA 1
ATOM 1655 C C . GLN A 1 203 ? 3.866 -9.093 -8.014 1.00 98.56 203 GLN A C 1
ATOM 1657 O O . GLN A 1 203 ? 4.126 -9.367 -9.185 1.00 98.56 203 GLN A O 1
ATO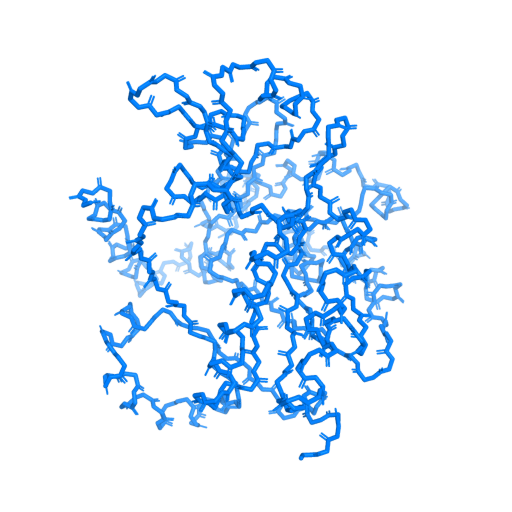M 1662 N N . MET A 1 204 ? 2.957 -8.164 -7.693 1.00 98.56 204 MET A N 1
ATOM 1663 C CA . MET A 1 204 ? 2.205 -7.398 -8.699 1.00 98.56 204 MET A CA 1
ATOM 1664 C C . MET A 1 204 ? 3.128 -6.533 -9.572 1.00 98.56 204 MET A C 1
ATOM 1666 O O . MET A 1 204 ? 3.086 -6.633 -10.801 1.00 98.56 204 MET A O 1
ATOM 1670 N N . ALA A 1 205 ? 4.002 -5.735 -8.955 1.00 98.38 205 ALA A N 1
ATOM 1671 C CA . ALA A 1 205 ? 4.963 -4.887 -9.654 1.00 98.38 205 ALA A CA 1
ATOM 1672 C C . ALA A 1 205 ? 5.942 -5.726 -10.492 1.00 98.38 205 ALA A C 1
ATOM 1674 O O . ALA A 1 205 ? 6.237 -5.384 -11.641 1.00 98.38 205 ALA A O 1
ATOM 1675 N N . LEU A 1 206 ? 6.399 -6.866 -9.961 1.00 98.69 206 LEU A N 1
ATOM 1676 C CA . LEU A 1 206 ? 7.348 -7.732 -10.654 1.00 98.69 206 LEU A CA 1
ATOM 1677 C C . LEU A 1 206 ? 6.743 -8.490 -11.845 1.00 98.69 206 LEU A C 1
ATOM 1679 O O . LEU A 1 206 ? 7.444 -8.679 -12.839 1.00 98.69 206 LEU A O 1
ATOM 1683 N N . ILE A 1 207 ? 5.445 -8.819 -11.821 1.00 98.62 207 ILE A N 1
ATOM 1684 C CA . ILE A 1 207 ? 4.720 -9.321 -13.004 1.00 98.62 207 ILE A CA 1
ATOM 1685 C C . ILE A 1 207 ? 4.775 -8.294 -14.147 1.00 98.62 207 ILE A C 1
ATOM 1687 O O . ILE A 1 207 ? 5.120 -8.648 -15.278 1.00 98.62 207 ILE A O 1
ATOM 1691 N N . TRP A 1 208 ? 4.494 -7.017 -13.870 1.00 98.69 208 TRP A N 1
ATOM 1692 C CA . TRP A 1 208 ? 4.570 -5.958 -14.885 1.00 98.69 208 TRP A CA 1
ATOM 1693 C C . TRP A 1 208 ? 6.005 -5.701 -15.359 1.00 98.69 208 TRP A C 1
ATOM 1695 O O . TRP A 1 208 ? 6.241 -5.614 -16.565 1.00 98.69 208 TRP A O 1
ATOM 1705 N N . ASN A 1 209 ? 6.980 -5.680 -14.449 1.00 98.62 209 ASN A N 1
ATOM 1706 C CA . ASN A 1 209 ? 8.400 -5.629 -14.801 1.00 98.62 209 ASN A CA 1
ATOM 1707 C C . ASN A 1 209 ? 8.801 -6.753 -15.774 1.00 98.62 209 ASN A C 1
ATOM 1709 O O . ASN A 1 209 ? 9.439 -6.484 -16.795 1.00 98.62 209 ASN A O 1
ATOM 1713 N N . SER A 1 210 ? 8.412 -8.001 -15.505 1.00 98.62 210 SER A N 1
ATOM 1714 C CA . SER A 1 210 ? 8.762 -9.136 -16.366 1.00 98.62 210 SER A CA 1
ATOM 1715 C C . SER A 1 210 ? 8.059 -9.082 -17.726 1.00 98.62 210 SER A C 1
ATOM 1717 O O . SER A 1 210 ? 8.655 -9.464 -18.734 1.00 98.62 210 SER A O 1
ATOM 1719 N N . LEU A 1 211 ? 6.844 -8.524 -17.802 1.00 98.06 211 LEU A N 1
ATOM 1720 C CA . LEU A 1 211 ? 6.174 -8.245 -19.080 1.00 98.06 211 LEU A CA 1
ATOM 1721 C C . LEU A 1 211 ? 6.900 -7.178 -19.914 1.00 98.06 211 LEU A C 1
ATOM 1723 O O . LEU A 1 211 ? 6.941 -7.300 -21.139 1.00 98.06 211 LEU A O 1
ATOM 1727 N N . ALA A 1 212 ? 7.481 -6.150 -19.288 1.00 98.00 212 ALA A N 1
ATOM 1728 C CA . ALA A 1 212 ? 8.273 -5.139 -19.990 1.00 98.00 212 ALA A CA 1
ATOM 1729 C C . ALA A 1 212 ? 9.626 -5.710 -20.455 1.00 98.00 212 ALA A C 1
ATOM 1731 O O . ALA A 1 212 ? 9.916 -5.733 -21.655 1.00 98.00 212 ALA A O 1
ATOM 1732 N N . THR A 1 213 ? 10.416 -6.229 -19.511 1.00 98.19 213 THR A N 1
ATOM 1733 C CA . THR A 1 213 ? 11.815 -6.662 -19.699 1.00 98.19 213 THR A CA 1
ATOM 1734 C C . THR A 1 213 ? 11.988 -7.989 -20.436 1.00 98.19 213 THR A C 1
ATOM 1736 O O . THR A 1 213 ? 13.057 -8.236 -20.984 1.00 98.19 213 THR A O 1
ATOM 1739 N N . ARG A 1 214 ? 10.970 -8.865 -20.416 1.00 98.19 214 ARG A N 1
ATOM 1740 C CA . ARG A 1 214 ? 11.055 -10.301 -20.777 1.00 98.19 214 ARG A CA 1
ATOM 1741 C C . ARG A 1 214 ? 12.050 -11.082 -19.911 1.00 98.19 214 ARG A C 1
ATOM 1743 O O . ARG A 1 214 ? 12.416 -12.205 -20.244 1.00 98.19 214 ARG A O 1
ATOM 1750 N N . ASN A 1 215 ? 12.434 -10.515 -18.769 1.00 98.38 215 ASN A N 1
ATOM 1751 C CA . ASN A 1 215 ? 13.314 -11.126 -17.793 1.00 98.38 215 ASN A CA 1
ATOM 1752 C C . ASN A 1 215 ? 12.525 -11.430 -16.507 1.00 98.38 215 ASN A C 1
ATOM 1754 O O . ASN A 1 215 ? 11.805 -10.581 -15.975 1.00 98.38 215 ASN A O 1
ATOM 1758 N N . VAL A 1 216 ? 12.641 -12.665 -16.020 1.00 98.31 216 VAL A N 1
ATOM 1759 C CA . VAL A 1 216 ? 11.939 -13.151 -14.825 1.00 98.31 216 VAL A CA 1
ATOM 1760 C C . VAL A 1 216 ? 12.811 -13.174 -13.570 1.00 98.31 216 VAL A C 1
ATOM 1762 O O . VAL A 1 216 ? 12.274 -13.480 -12.515 1.00 98.31 216 VAL A O 1
ATOM 1765 N N . SER A 1 217 ? 14.105 -12.827 -13.629 1.00 98.38 217 SER A N 1
ATOM 1766 C CA . SER A 1 217 ? 15.033 -13.014 -12.498 1.00 98.38 217 SER A CA 1
ATOM 1767 C C . SER A 1 217 ? 14.571 -12.343 -11.200 1.00 98.38 217 SER A C 1
ATOM 1769 O O . SER A 1 217 ? 14.534 -13.010 -10.172 1.00 98.38 217 SER A O 1
ATOM 1771 N N . LEU A 1 218 ? 14.126 -11.078 -11.247 1.00 98.50 218 LEU A N 1
ATOM 1772 C CA . LEU A 1 218 ? 13.564 -10.390 -10.071 1.00 98.50 218 LEU A CA 1
ATOM 1773 C C . LEU A 1 218 ? 12.313 -11.104 -9.526 1.00 98.50 218 LEU A C 1
ATOM 1775 O O . LEU A 1 218 ? 12.172 -11.287 -8.322 1.00 98.50 218 LEU A O 1
ATOM 1779 N N . LEU A 1 219 ? 11.399 -11.527 -10.409 1.00 98.62 219 LEU A N 1
ATOM 1780 C CA . LEU A 1 219 ? 10.176 -12.230 -10.009 1.00 98.62 219 LEU A CA 1
ATOM 1781 C C . LEU A 1 219 ? 10.492 -13.606 -9.405 1.00 98.62 219 LEU A C 1
ATOM 1783 O O . LEU A 1 219 ? 9.864 -13.993 -8.427 1.00 98.62 219 LEU A O 1
ATOM 1787 N N . ALA A 1 220 ? 11.469 -14.327 -9.957 1.00 98.56 220 ALA A N 1
ATOM 1788 C CA . ALA A 1 220 ? 11.924 -15.612 -9.440 1.00 98.56 220 ALA A CA 1
ATOM 1789 C C . ALA A 1 220 ? 12.563 -15.461 -8.049 1.00 98.56 220 ALA A C 1
ATOM 1791 O O . ALA A 1 220 ? 12.134 -16.137 -7.122 1.00 98.56 220 ALA A O 1
ATOM 1792 N N . GLN A 1 221 ? 13.492 -14.513 -7.883 1.00 98.38 221 GLN A N 1
ATOM 1793 C CA . GLN A 1 221 ? 14.136 -14.180 -6.604 1.00 98.38 221 GLN A CA 1
ATOM 1794 C C . GLN A 1 221 ? 13.101 -13.789 -5.532 1.00 98.38 221 GLN A C 1
ATOM 1796 O O . GLN A 1 221 ? 13.158 -14.279 -4.406 1.00 98.38 221 GLN A O 1
ATOM 1801 N N . ALA A 1 222 ? 12.105 -12.967 -5.883 1.00 98.25 222 ALA A N 1
ATOM 1802 C CA . ALA A 1 222 ? 11.027 -12.587 -4.970 1.00 98.25 222 ALA A CA 1
ATOM 1803 C C . ALA A 1 222 ? 10.111 -13.766 -4.592 1.00 98.25 222 ALA A C 1
ATOM 1805 O O . ALA A 1 222 ? 9.687 -13.867 -3.440 1.00 98.25 222 ALA A O 1
ATOM 1806 N N . LEU A 1 223 ? 9.807 -14.666 -5.535 1.00 98.00 223 LEU A N 1
ATOM 1807 C CA . LEU A 1 223 ? 9.026 -15.876 -5.259 1.00 98.00 223 LEU A CA 1
ATOM 1808 C C . LEU A 1 223 ? 9.803 -16.905 -4.422 1.00 98.00 223 LEU A C 1
ATOM 1810 O O . LEU A 1 223 ? 9.191 -17.612 -3.632 1.00 98.00 223 LEU A O 1
ATOM 1814 N N . GLU A 1 224 ? 11.124 -16.978 -4.574 1.00 97.75 224 GLU A N 1
ATOM 1815 C CA . GLU A 1 224 ? 11.995 -17.874 -3.807 1.00 97.75 224 GLU A CA 1
ATOM 1816 C C . GLU A 1 224 ? 12.226 -17.377 -2.373 1.00 97.75 224 GLU A C 1
ATOM 1818 O O . GLU A 1 224 ? 12.188 -18.167 -1.436 1.00 97.75 224 GLU A O 1
ATOM 1823 N N . ARG A 1 225 ? 12.458 -16.070 -2.185 1.00 96.25 225 ARG A N 1
ATOM 1824 C CA . ARG A 1 225 ? 12.918 -15.515 -0.897 1.00 96.25 225 ARG A CA 1
ATOM 1825 C C . ARG A 1 225 ? 11.851 -14.819 -0.058 1.00 96.25 225 ARG A C 1
ATOM 1827 O O . ARG A 1 225 ? 12.037 -14.674 1.144 1.00 96.25 225 ARG A O 1
ATOM 1834 N N . ARG A 1 226 ? 10.782 -14.312 -0.683 1.00 97.06 226 ARG A N 1
ATOM 1835 C CA . ARG A 1 226 ? 9.822 -13.376 -0.056 1.00 97.06 226 ARG A CA 1
ATOM 1836 C C . ARG A 1 226 ? 8.360 -13.816 -0.197 1.00 97.06 226 ARG A C 1
ATOM 1838 O O . ARG A 1 226 ? 7.451 -13.034 0.075 1.00 97.06 226 ARG A O 1
ATOM 1845 N N . HIS A 1 227 ? 8.113 -15.041 -0.667 1.00 97.19 227 HIS A N 1
ATOM 1846 C CA . HIS A 1 227 ? 6.753 -15.559 -0.821 1.00 97.19 227 HIS A CA 1
ATOM 1847 C C . HIS A 1 227 ? 6.215 -16.230 0.439 1.00 97.19 227 HIS A C 1
ATOM 1849 O O . HIS A 1 227 ? 5.031 -16.070 0.744 1.00 97.19 227 HIS A O 1
ATOM 1855 N N . ASP A 1 228 ? 7.073 -16.956 1.151 1.00 96.69 228 ASP A N 1
ATOM 1856 C CA . ASP A 1 228 ? 6.709 -17.639 2.385 1.00 96.69 228 ASP A CA 1
ATOM 1857 C C . ASP A 1 228 ? 6.453 -16.621 3.504 1.00 96.69 228 ASP A C 1
ATOM 1859 O O . ASP A 1 228 ? 7.185 -15.646 3.675 1.00 96.69 228 ASP A O 1
ATOM 1863 N N . ILE A 1 229 ? 5.364 -16.842 4.236 1.00 97.44 229 ILE A N 1
ATOM 1864 C CA . ILE A 1 229 ? 4.821 -15.965 5.281 1.00 97.44 229 ILE A CA 1
ATOM 1865 C C . ILE A 1 229 ? 4.287 -16.824 6.439 1.00 97.44 229 ILE A C 1
ATOM 1867 O O . ILE A 1 229 ? 4.062 -18.023 6.237 1.00 97.44 229 ILE A O 1
ATOM 1871 N N . PRO A 1 230 ? 4.084 -16.260 7.647 1.00 97.06 230 PRO A N 1
ATOM 1872 C CA . PRO A 1 230 ? 3.671 -17.028 8.820 1.00 97.06 230 PRO A CA 1
ATOM 1873 C C . PRO A 1 230 ? 2.414 -17.881 8.597 1.00 97.06 230 PRO A C 1
ATOM 1875 O O . PRO A 1 230 ? 1.481 -17.491 7.891 1.00 97.06 230 PRO A O 1
ATOM 1878 N N . GLU A 1 231 ? 2.370 -19.060 9.223 1.00 95.19 231 GLU A N 1
ATOM 1879 C CA . GLU A 1 231 ? 1.252 -20.000 9.085 1.00 95.19 231 GLU A CA 1
ATOM 1880 C C . GLU A 1 231 ? -0.085 -19.323 9.438 1.00 95.19 231 GLU A C 1
ATOM 1882 O O . GLU A 1 231 ? -0.180 -18.565 10.399 1.00 95.19 231 GLU A O 1
ATOM 1887 N N . GLY A 1 232 ? -1.173 -19.642 8.732 1.00 94.12 232 GLY A N 1
ATOM 1888 C CA . GLY A 1 232 ? -2.481 -19.000 8.942 1.00 94.12 232 GLY A CA 1
ATOM 1889 C C . GLY A 1 232 ? -2.511 -17.510 8.583 1.00 94.12 232 GLY A C 1
ATOM 1890 O O . GLY A 1 232 ? -3.292 -16.761 9.164 1.00 94.12 232 GLY A O 1
ATOM 1891 N N . THR A 1 233 ? -1.675 -17.088 7.635 1.00 98.31 233 THR A N 1
ATOM 1892 C CA . THR A 1 233 ? -1.772 -15.799 6.935 1.00 98.31 233 THR A CA 1
ATOM 1893 C C . THR A 1 233 ? -1.788 -16.031 5.415 1.00 98.31 233 THR A C 1
ATOM 1895 O O . THR A 1 233 ? -1.483 -17.136 4.956 1.00 98.31 233 THR A O 1
ATOM 1898 N N . ALA A 1 234 ? -2.202 -15.055 4.600 1.00 98.25 234 ALA A N 1
ATOM 1899 C CA . ALA A 1 234 ? -2.180 -15.205 3.140 1.00 98.25 234 ALA A CA 1
ATOM 1900 C C . ALA A 1 234 ? -1.951 -13.901 2.360 1.00 98.25 234 ALA A C 1
ATOM 1902 O O . ALA A 1 234 ? -2.537 -12.852 2.633 1.00 98.25 234 ALA A O 1
ATOM 1903 N N . TRP A 1 235 ? -1.177 -14.015 1.280 1.00 98.25 235 TRP A N 1
ATOM 1904 C CA . TRP A 1 235 ? -1.053 -12.975 0.263 1.00 98.25 235 TRP A CA 1
ATOM 1905 C C . TRP A 1 235 ? -2.327 -12.835 -0.579 1.00 98.25 235 TRP A C 1
ATOM 1907 O O . TRP A 1 235 ? -2.748 -13.768 -1.267 1.00 98.25 235 TRP A O 1
ATOM 1917 N N . VAL A 1 236 ? -2.857 -11.617 -0.646 1.00 97.62 236 VAL A N 1
ATOM 1918 C CA . VAL A 1 236 ? -3.829 -11.173 -1.648 1.00 97.62 236 VAL A CA 1
ATOM 1919 C C . VAL A 1 236 ? -3.061 -10.800 -2.917 1.00 97.62 236 VAL A C 1
ATOM 1921 O O . VAL A 1 236 ? -2.578 -9.680 -3.096 1.00 97.62 236 VAL A O 1
ATOM 1924 N N . LYS A 1 237 ? -2.905 -11.794 -3.794 1.00 96.56 237 LYS A N 1
ATOM 1925 C CA . LYS A 1 237 ? -2.199 -11.688 -5.079 1.00 96.56 237 LYS A CA 1
ATOM 1926 C C . LYS A 1 237 ? -3.103 -10.999 -6.105 1.00 96.56 237 LYS A C 1
ATOM 1928 O O . LYS A 1 237 ? -4.274 -11.350 -6.232 1.00 96.56 237 LYS A O 1
ATOM 1933 N N . TYR A 1 238 ? -2.573 -10.026 -6.841 1.00 96.62 238 TYR A N 1
ATOM 1934 C CA . TYR A 1 238 ? -3.347 -9.192 -7.764 1.00 96.62 238 TYR A CA 1
ATOM 1935 C C . TYR A 1 238 ? -2.513 -8.755 -8.974 1.00 96.62 238 TYR A C 1
ATOM 1937 O O . TYR A 1 238 ? -1.287 -8.776 -8.937 1.00 96.62 238 TYR A O 1
ATOM 1945 N N . VAL A 1 239 ? -3.193 -8.371 -10.060 1.00 96.69 239 VAL A N 1
ATOM 1946 C CA . VAL A 1 239 ? -2.560 -7.852 -11.291 1.00 96.69 239 VAL A CA 1
ATOM 1947 C C . VAL A 1 239 ? -2.737 -6.334 -11.407 1.00 96.69 239 VAL A C 1
ATOM 1949 O O . VAL A 1 239 ? -1.840 -5.643 -11.879 1.00 96.69 239 VAL A O 1
ATOM 1952 N N . ARG A 1 240 ? -3.884 -5.800 -10.971 1.00 95.44 240 ARG A N 1
ATOM 1953 C CA . ARG A 1 240 ? -4.181 -4.362 -10.868 1.00 95.44 240 ARG A CA 1
ATOM 1954 C C . ARG A 1 240 ? -5.126 -4.098 -9.697 1.00 95.44 240 ARG A C 1
ATOM 1956 O O . ARG A 1 240 ? -5.901 -4.979 -9.328 1.00 95.44 240 ARG A O 1
ATOM 1963 N N . SER A 1 241 ? -5.043 -2.896 -9.141 1.00 91.25 241 SER A N 1
ATOM 1964 C CA . SER A 1 241 ? -5.931 -2.339 -8.114 1.00 91.25 241 SER A CA 1
ATOM 1965 C C . SER A 1 241 ? -6.732 -1.160 -8.693 1.00 91.25 241 SER A C 1
ATOM 1967 O O . SER A 1 241 ? -6.727 -0.940 -9.908 1.00 91.25 241 SER A O 1
ATOM 1969 N N . HIS A 1 242 ? -7.445 -0.428 -7.833 1.00 85.69 242 HIS A N 1
ATOM 1970 C CA . HIS A 1 242 ? -7.992 0.887 -8.168 1.00 85.69 242 HIS A CA 1
ATOM 1971 C C . HIS A 1 242 ? -6.900 1.946 -8.395 1.00 85.69 242 HIS A C 1
ATOM 1973 O O . HIS A 1 242 ? -7.048 2.793 -9.274 1.00 85.69 242 HIS A O 1
ATOM 1979 N N . ASP A 1 243 ? -5.792 1.825 -7.669 1.00 89.06 243 ASP A N 1
ATOM 1980 C CA . ASP A 1 243 ? -4.669 2.764 -7.645 1.00 89.06 243 ASP A CA 1
ATOM 1981 C C . ASP A 1 243 ? -3.716 2.570 -8.820 1.00 89.06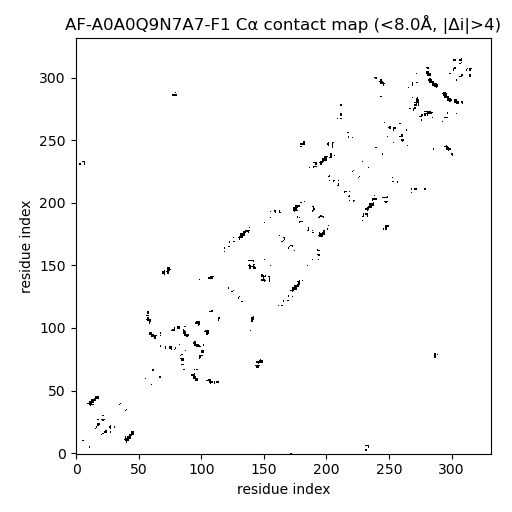 243 ASP A C 1
ATOM 1983 O O . ASP A 1 243 ? -3.839 1.645 -9.632 1.00 89.06 243 ASP A O 1
ATOM 1987 N N . ASP A 1 244 ? -2.717 3.436 -8.876 1.00 92.06 244 ASP A N 1
ATOM 1988 C CA . ASP A 1 244 ? -1.549 3.324 -9.736 1.00 92.06 244 ASP A CA 1
ATOM 1989 C C . ASP A 1 244 ? -0.669 2.081 -9.447 1.00 92.06 244 ASP A C 1
ATOM 1991 O O . ASP A 1 244 ? -0.941 1.258 -8.570 1.00 92.06 244 ASP A O 1
ATOM 1995 N N . ILE A 1 245 ? 0.369 1.887 -10.264 1.00 96.62 245 ILE A N 1
ATOM 1996 C CA . ILE A 1 245 ? 1.453 0.928 -10.020 1.00 96.62 245 ILE A CA 1
ATOM 1997 C C . ILE A 1 245 ? 2.685 1.712 -9.567 1.00 96.62 245 ILE A C 1
ATOM 1999 O O . ILE A 1 245 ? 3.266 2.445 -10.371 1.00 96.62 245 ILE A O 1
ATOM 2003 N N . GLY A 1 246 ? 3.103 1.493 -8.320 1.00 94.25 246 GLY A N 1
ATOM 2004 C CA . GLY A 1 246 ? 4.434 1.839 -7.822 1.00 94.25 246 GLY A CA 1
ATOM 2005 C C . GLY A 1 246 ? 5.424 0.680 -7.988 1.00 94.25 246 GLY A C 1
ATOM 2006 O O . GLY A 1 246 ? 5.060 -0.494 -7.886 1.00 94.25 246 GLY A O 1
ATOM 2007 N N . TRP A 1 247 ? 6.695 0.999 -8.228 1.00 96.50 247 TRP A N 1
ATOM 2008 C CA . TRP A 1 247 ? 7.762 0.014 -8.452 1.00 96.50 247 TRP A CA 1
ATOM 2009 C C . TRP A 1 247 ? 8.476 -0.369 -7.149 1.00 96.50 247 TRP A C 1
ATOM 2011 O O . TRP A 1 247 ? 9.674 -0.138 -6.980 1.00 96.50 247 TRP A O 1
ATOM 2021 N N . THR A 1 248 ? 7.723 -0.952 -6.215 1.00 94.38 248 THR A N 1
ATOM 2022 C CA . THR A 1 248 ? 8.150 -1.256 -4.836 1.00 94.38 248 THR A CA 1
ATOM 2023 C C . THR A 1 248 ? 9.004 -2.529 -4.713 1.00 94.38 248 THR A C 1
ATOM 2025 O O . THR A 1 248 ? 8.848 -3.299 -3.766 1.00 94.38 248 THR A O 1
ATOM 2028 N N . PHE A 1 249 ? 9.884 -2.800 -5.681 1.00 97.44 249 PHE A N 1
ATOM 2029 C CA . PHE A 1 249 ? 10.943 -3.800 -5.504 1.00 97.44 249 PHE A CA 1
ATOM 2030 C C . PHE A 1 249 ? 12.097 -3.207 -4.682 1.00 97.44 249 PHE A C 1
ATOM 2032 O O . PHE A 1 249 ? 12.289 -1.991 -4.691 1.00 97.44 249 PHE A O 1
ATOM 2039 N N . SER A 1 250 ? 12.840 -4.060 -3.974 1.00 97.69 250 SER A N 1
ATOM 2040 C CA . SER A 1 250 ? 14.031 -3.676 -3.201 1.00 97.69 250 SER A CA 1
ATOM 2041 C C . SER A 1 250 ? 15.197 -3.333 -4.139 1.00 97.69 250 SER A C 1
ATOM 2043 O O . SER A 1 250 ? 15.410 -4.015 -5.146 1.00 97.69 250 SER A O 1
ATOM 2045 N N . ASP A 1 251 ? 15.950 -2.277 -3.817 1.00 97.81 251 ASP A N 1
ATOM 2046 C CA . ASP A 1 251 ? 17.155 -1.902 -4.574 1.00 97.81 251 ASP A CA 1
ATOM 2047 C C . ASP A 1 251 ? 18.322 -2.850 -4.270 1.00 97.81 251 ASP A C 1
ATOM 2049 O O . ASP A 1 251 ? 19.164 -3.090 -5.132 1.00 97.81 251 ASP A O 1
ATOM 2053 N N . GLU A 1 252 ? 18.320 -3.445 -3.080 1.00 98.25 252 GLU A N 1
ATOM 2054 C CA . GLU A 1 252 ? 19.263 -4.459 -2.614 1.00 98.25 252 GLU A CA 1
ATOM 2055 C C . GLU A 1 252 ? 19.093 -5.771 -3.403 1.00 98.25 252 GLU A C 1
ATOM 2057 O O . GLU A 1 252 ? 20.052 -6.256 -4.008 1.00 98.25 252 GLU A O 1
ATOM 2062 N N . ASP A 1 253 ? 17.859 -6.288 -3.488 1.00 97.88 253 ASP A N 1
ATOM 2063 C CA . ASP A 1 253 ? 17.500 -7.462 -4.301 1.00 97.88 253 ASP A CA 1
ATOM 2064 C C . ASP A 1 253 ? 17.900 -7.257 -5.777 1.00 97.88 253 ASP A C 1
ATOM 2066 O O . ASP A 1 253 ? 18.458 -8.153 -6.419 1.00 97.88 253 ASP A O 1
ATOM 2070 N N . ALA A 1 254 ? 17.636 -6.060 -6.316 1.00 98.31 254 ALA A N 1
ATOM 2071 C CA . ALA A 1 254 ? 17.968 -5.698 -7.690 1.00 98.31 254 ALA A CA 1
ATOM 2072 C C . ALA A 1 254 ? 19.485 -5.596 -7.926 1.00 98.31 254 ALA A C 1
ATOM 2074 O O . ALA A 1 254 ? 19.975 -6.056 -8.964 1.00 98.31 254 ALA A O 1
ATOM 2075 N N . ALA A 1 255 ? 20.239 -5.062 -6.961 1.00 98.31 255 ALA A N 1
ATOM 2076 C CA . ALA A 1 255 ? 21.690 -4.943 -7.044 1.00 98.31 255 ALA A CA 1
ATOM 2077 C C . ALA A 1 255 ? 22.391 -6.310 -7.116 1.00 98.31 255 ALA A C 1
ATOM 2079 O O . ALA A 1 255 ? 23.352 -6.447 -7.876 1.00 98.31 255 ALA A O 1
ATOM 2080 N N . GLU A 1 256 ? 21.886 -7.344 -6.427 1.00 98.12 256 GLU A N 1
ATOM 2081 C CA . GLU A 1 256 ? 22.397 -8.721 -6.575 1.00 98.12 256 GLU A CA 1
ATOM 2082 C C . GLU A 1 256 ? 22.311 -9.232 -8.022 1.00 98.12 256 GLU A C 1
ATOM 2084 O O . GLU A 1 256 ? 23.192 -9.949 -8.497 1.00 98.12 256 GLU A O 1
ATOM 2089 N N . LEU A 1 257 ? 21.265 -8.831 -8.749 1.00 97.88 257 LEU A N 1
ATOM 2090 C CA . LEU A 1 257 ? 21.053 -9.167 -10.159 1.00 97.88 257 LEU A CA 1
ATOM 2091 C C . LEU A 1 257 ? 21.750 -8.186 -11.121 1.00 97.88 257 LEU A C 1
ATOM 2093 O O . LEU A 1 257 ? 21.506 -8.232 -12.327 1.00 97.88 257 LEU A O 1
ATOM 2097 N N . SER A 1 258 ? 22.627 -7.314 -10.606 1.00 98.06 258 SER A N 1
ATOM 2098 C CA . SER A 1 258 ? 23.301 -6.235 -11.346 1.00 98.06 258 SER A CA 1
ATOM 2099 C C . SER A 1 258 ? 22.341 -5.227 -12.005 1.00 98.06 258 SER A C 1
ATOM 2101 O O . SER A 1 258 ? 22.661 -4.630 -13.034 1.00 98.06 258 SER A O 1
ATOM 2103 N N . ILE A 1 259 ? 21.161 -5.015 -11.412 1.00 98.25 259 ILE A N 1
ATOM 2104 C CA . ILE A 1 259 ? 20.158 -4.043 -11.860 1.00 98.25 259 ILE A CA 1
ATOM 2105 C C . ILE A 1 259 ? 20.233 -2.809 -10.951 1.00 98.25 259 ILE A C 1
ATOM 2107 O O . ILE A 1 259 ? 19.986 -2.895 -9.752 1.00 98.25 259 ILE A O 1
ATOM 2111 N N . ASN A 1 260 ? 20.531 -1.635 -11.517 1.00 98.19 260 ASN A N 1
ATOM 2112 C CA . ASN A 1 260 ? 20.410 -0.373 -10.784 1.00 98.19 260 ASN A CA 1
ATOM 2113 C C . ASN A 1 260 ? 18.923 -0.021 -10.616 1.00 98.19 260 ASN A C 1
ATOM 2115 O O . ASN A 1 260 ? 18.240 0.257 -11.602 1.00 98.19 260 ASN A O 1
ATOM 2119 N N . GLY A 1 261 ? 18.422 -0.023 -9.379 1.00 96.19 261 GLY A N 1
ATOM 2120 C CA . GLY A 1 261 ? 17.000 0.182 -9.105 1.00 96.19 261 GLY A CA 1
ATOM 2121 C C . GLY A 1 261 ? 16.450 1.528 -9.588 1.00 96.19 261 GLY A C 1
ATOM 2122 O O . GLY A 1 261 ? 15.373 1.566 -10.183 1.00 96.19 261 GLY A O 1
ATOM 2123 N N . HIS A 1 262 ? 17.199 2.623 -9.428 1.00 94.12 262 HIS A N 1
ATOM 2124 C CA . HIS A 1 262 ? 16.790 3.956 -9.888 1.00 94.12 262 HIS A CA 1
ATOM 2125 C C . HIS A 1 262 ? 16.615 4.011 -11.416 1.00 94.12 262 HIS A C 1
ATOM 2127 O O . HIS A 1 262 ? 15.541 4.367 -11.911 1.00 94.12 262 HIS A O 1
ATOM 2133 N N . ASP A 1 263 ? 17.633 3.599 -12.175 1.00 95.62 263 ASP A N 1
ATOM 2134 C CA . ASP A 1 263 ? 17.561 3.588 -13.641 1.00 95.62 263 ASP A CA 1
ATOM 2135 C C . ASP A 1 263 ? 16.518 2.589 -14.160 1.00 95.62 263 ASP A C 1
ATOM 2137 O O . ASP A 1 263 ? 15.835 2.851 -15.155 1.00 95.62 263 ASP A O 1
ATOM 2141 N N . HIS A 1 264 ? 16.320 1.474 -13.451 1.00 97.56 264 HIS A N 1
ATOM 2142 C CA . HIS A 1 264 ? 15.311 0.481 -13.803 1.00 97.56 264 HIS A CA 1
ATOM 2143 C C . HIS A 1 264 ? 13.880 0.995 -13.605 1.00 97.56 264 HIS A C 1
ATOM 2145 O O . HIS A 1 264 ? 13.037 0.807 -14.484 1.00 97.56 264 HIS A O 1
ATOM 2151 N N . ARG A 1 265 ? 13.599 1.732 -12.517 1.00 96.38 265 ARG A N 1
ATOM 2152 C CA . ARG A 1 265 ? 12.308 2.429 -12.338 1.00 96.38 265 ARG A CA 1
ATOM 2153 C C . ARG A 1 265 ? 12.075 3.464 -13.439 1.00 96.38 265 ARG A C 1
ATOM 2155 O O . ARG A 1 265 ? 10.978 3.517 -13.993 1.00 96.38 265 ARG A O 1
ATOM 2162 N N . ARG A 1 266 ? 13.106 4.220 -13.841 1.00 93.88 266 ARG A N 1
ATOM 2163 C CA . ARG A 1 266 ? 13.020 5.166 -14.975 1.00 93.88 266 ARG A CA 1
ATOM 2164 C C . ARG A 1 266 ? 12.698 4.462 -16.296 1.00 93.88 266 ARG A C 1
ATOM 2166 O O . ARG A 1 266 ? 11.846 4.949 -17.043 1.00 93.88 266 ARG A O 1
ATOM 2173 N N . PHE A 1 267 ? 13.315 3.308 -16.569 1.00 96.31 267 PHE A N 1
ATOM 2174 C CA . PHE A 1 267 ? 12.964 2.463 -17.716 1.00 96.31 267 PHE A CA 1
ATOM 2175 C C . PHE A 1 267 ? 11.502 2.003 -17.654 1.00 96.31 267 PHE A C 1
ATOM 2177 O O . PHE A 1 267 ? 10.769 2.206 -18.623 1.00 96.31 267 PHE A O 1
ATOM 2184 N N . LEU A 1 268 ? 11.059 1.422 -16.534 1.00 97.50 268 LEU A N 1
ATOM 2185 C CA . LEU A 1 268 ? 9.693 0.909 -16.383 1.00 97.50 268 LEU A CA 1
ATOM 2186 C C . LEU A 1 268 ? 8.652 2.024 -16.535 1.00 97.50 268 LEU A C 1
ATOM 2188 O O . LEU A 1 268 ? 7.662 1.843 -17.247 1.00 97.50 268 LEU A O 1
ATOM 2192 N N . ASN A 1 269 ? 8.917 3.201 -15.966 1.00 95.44 269 ASN A N 1
ATOM 2193 C CA . ASN A 1 269 ? 8.072 4.376 -16.138 1.00 95.44 269 ASN A CA 1
ATOM 2194 C C . ASN A 1 269 ? 7.963 4.783 -17.609 1.00 95.44 269 ASN A C 1
ATOM 2196 O O . ASN A 1 269 ? 6.860 4.804 -18.161 1.00 95.44 269 ASN A O 1
ATOM 2200 N N . ALA A 1 270 ? 9.094 5.004 -18.286 1.00 93.62 270 ALA A N 1
ATOM 2201 C CA . ALA A 1 270 ? 9.107 5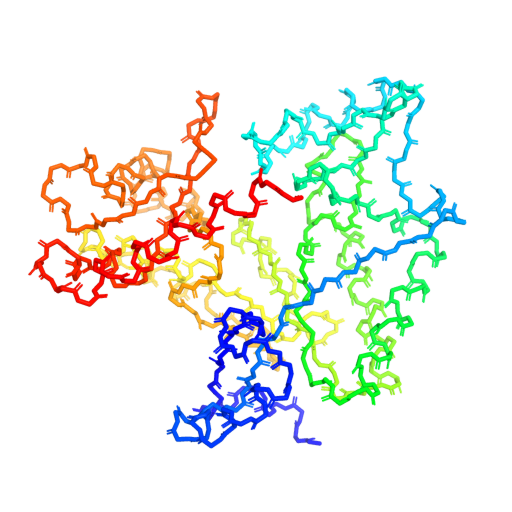.331 -19.711 1.00 93.62 270 ALA A CA 1
ATOM 2202 C C . ALA A 1 270 ? 8.428 4.248 -20.571 1.00 93.62 270 ALA A C 1
ATOM 2204 O O . ALA A 1 270 ? 7.718 4.569 -21.528 1.00 93.62 270 ALA A O 1
ATOM 2205 N N . PHE A 1 271 ? 8.600 2.971 -20.224 1.00 96.75 271 PHE A N 1
ATOM 2206 C CA . PHE A 1 271 ? 7.971 1.854 -20.914 1.00 96.75 271 PHE A CA 1
ATOM 2207 C C . PHE A 1 271 ? 6.449 1.913 -20.799 1.00 96.75 271 PHE A C 1
ATOM 2209 O O . PHE A 1 271 ? 5.755 1.956 -21.819 1.00 96.75 271 PHE A O 1
ATOM 2216 N N . PHE A 1 272 ? 5.909 1.964 -19.582 1.00 96.88 272 PHE A N 1
ATOM 2217 C CA . PHE A 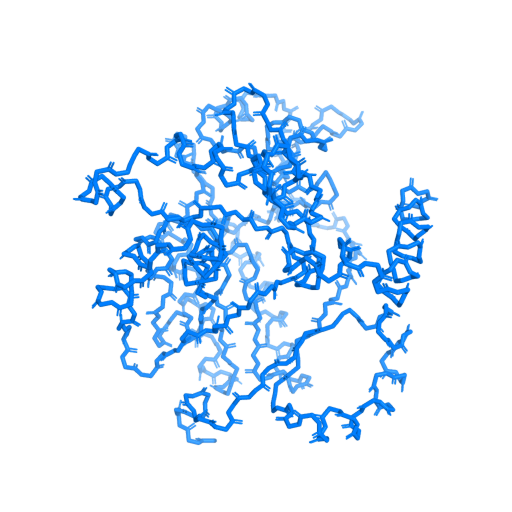1 272 ? 4.470 1.839 -19.375 1.00 96.88 272 PHE A CA 1
ATOM 2218 C C . PHE A 1 272 ? 3.655 3.074 -19.790 1.00 96.88 272 PHE A C 1
ATOM 2220 O O . PHE A 1 272 ? 2.494 2.914 -20.180 1.00 96.88 272 PHE A O 1
ATOM 2227 N N . VAL A 1 273 ? 4.260 4.270 -19.842 1.00 93.75 273 VAL A N 1
ATOM 2228 C CA . VAL A 1 273 ? 3.634 5.475 -20.434 1.00 93.75 273 VAL A CA 1
ATOM 2229 C C . VAL A 1 273 ? 3.894 5.653 -21.940 1.00 93.75 273 VAL A C 1
ATOM 2231 O O . VAL A 1 273 ? 3.657 6.731 -22.484 1.00 93.75 273 VAL A O 1
ATOM 2234 N N . ASN A 1 274 ? 4.376 4.616 -22.638 1.00 94.19 274 ASN A N 1
ATOM 2235 C CA . ASN A 1 274 ? 4.660 4.636 -24.082 1.00 94.19 274 ASN A CA 1
ATOM 2236 C C . ASN A 1 274 ? 5.678 5.717 -24.523 1.00 94.19 274 ASN A C 1
ATOM 2238 O O . ASN A 1 274 ? 5.587 6.257 -25.625 1.00 94.19 274 ASN A O 1
ATOM 2242 N N . ARG A 1 275 ? 6.656 6.032 -23.665 1.00 92.69 275 ARG A N 1
ATOM 2243 C CA . ARG A 1 275 ? 7.812 6.899 -23.967 1.00 92.69 275 ARG A CA 1
ATOM 2244 C C . ARG A 1 275 ? 9.082 6.099 -24.319 1.00 92.69 275 ARG A C 1
ATOM 2246 O O . ARG A 1 275 ? 10.090 6.697 -24.676 1.00 92.69 275 ARG A O 1
ATOM 2253 N N . PHE A 1 276 ? 9.038 4.764 -24.262 1.00 94.00 276 PHE A N 1
ATOM 2254 C CA . PHE A 1 276 ? 10.122 3.867 -24.686 1.00 94.00 276 PHE A CA 1
ATOM 2255 C C . PHE A 1 276 ? 9.842 3.248 -26.076 1.00 94.00 276 PHE A C 1
ATOM 2257 O O . PHE A 1 276 ? 8.738 2.729 -26.288 1.00 94.00 276 PHE A O 1
ATOM 2264 N N . PRO A 1 277 ? 10.805 3.250 -27.023 1.00 94.31 277 PRO A N 1
ATOM 2265 C CA . PRO A 1 277 ? 10.634 2.642 -28.345 1.00 94.31 277 PRO A CA 1
ATOM 2266 C C . PRO A 1 277 ? 10.224 1.164 -28.280 1.00 94.31 277 PRO A C 1
ATOM 2268 O O . PRO A 1 277 ? 10.818 0.368 -27.560 1.00 94.31 277 PRO A O 1
ATOM 2271 N N . GLY A 1 278 ? 9.200 0.782 -29.046 1.00 91.12 278 GLY A N 1
ATOM 2272 C CA . GLY A 1 278 ? 8.681 -0.592 -29.059 1.00 91.12 278 GLY A CA 1
ATOM 2273 C C . GLY A 1 278 ? 7.770 -0.963 -27.879 1.00 91.12 278 GLY A C 1
ATOM 2274 O O . GLY A 1 278 ? 7.366 -2.121 -27.779 1.00 91.12 278 GLY A O 1
ATOM 2275 N N . SER A 1 279 ? 7.401 -0.018 -27.003 1.00 96.00 279 SER A N 1
ATOM 2276 C CA . SER A 1 279 ? 6.433 -0.297 -25.935 1.00 96.00 279 SER A CA 1
ATOM 2277 C C . SER A 1 279 ? 5.033 -0.636 -26.469 1.00 96.00 279 SER A C 1
ATOM 2279 O O . SER A 1 279 ? 4.439 0.070 -27.293 1.00 96.00 279 SER A O 1
ATOM 2281 N N . PHE A 1 280 ? 4.470 -1.718 -25.928 1.00 95.75 280 PHE A N 1
ATOM 2282 C CA . PHE A 1 280 ? 3.083 -2.122 -26.158 1.00 95.75 280 PHE A CA 1
ATOM 2283 C C . PHE A 1 280 ? 2.093 -1.384 -25.241 1.00 95.75 280 PHE A C 1
ATOM 2285 O O . PHE A 1 280 ? 0.918 -1.268 -25.581 1.00 95.75 280 PHE A O 1
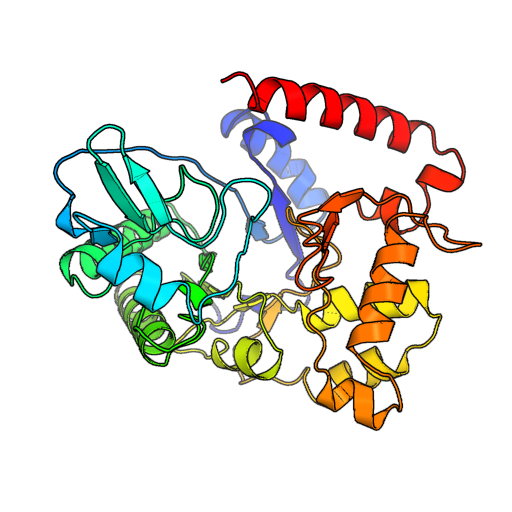ATOM 2292 N N . ALA A 1 281 ? 2.544 -0.872 -24.094 1.00 96.06 281 ALA A N 1
ATOM 2293 C CA . ALA A 1 281 ? 1.678 -0.337 -23.048 1.00 96.06 281 ALA A CA 1
ATOM 2294 C C . ALA A 1 281 ? 1.046 1.012 -23.423 1.00 96.06 281 ALA A C 1
ATOM 2296 O O . ALA A 1 281 ? 1.613 1.790 -24.187 1.00 96.06 281 ALA A O 1
ATOM 2297 N N . ARG A 1 282 ? -0.138 1.313 -22.881 1.00 94.81 282 ARG A N 1
ATOM 2298 C CA . ARG A 1 282 ? -0.847 2.597 -23.053 1.00 94.81 282 ARG A CA 1
ATOM 2299 C C . ARG A 1 282 ? -1.303 3.173 -21.705 1.00 94.81 282 ARG A C 1
ATOM 2301 O O . ARG A 1 282 ? -2.471 3.513 -21.533 1.00 94.81 282 ARG A O 1
ATOM 2308 N N . GLY A 1 283 ? -0.380 3.236 -20.745 1.00 94.25 283 GLY A N 1
ATOM 2309 C CA . GLY A 1 283 ? -0.592 3.871 -19.444 1.00 94.25 283 GLY A CA 1
ATOM 2310 C C . GLY A 1 283 ? -0.544 5.400 -19.492 1.00 94.25 283 GLY A C 1
ATOM 2311 O O . GLY A 1 283 ? -0.343 6.011 -20.545 1.00 94.25 283 GLY A O 1
ATOM 2312 N N . VAL A 1 284 ? -0.732 6.009 -18.325 1.00 92.94 284 VAL A N 1
ATOM 2313 C CA . VAL A 1 284 ? -0.650 7.454 -18.067 1.00 92.94 284 VAL A CA 1
ATOM 2314 C C . VAL A 1 284 ? 0.206 7.646 -16.805 1.00 92.94 284 VAL A C 1
ATOM 2316 O O . VAL A 1 284 ? 0.016 6.873 -15.861 1.00 92.94 284 VAL A O 1
ATOM 2319 N N . PRO A 1 285 ? 1.148 8.609 -16.769 1.00 92.00 285 PRO A N 1
ATOM 2320 C CA . PRO A 1 285 ? 1.891 8.912 -15.547 1.00 92.00 285 PRO A CA 1
ATOM 2321 C C . PRO A 1 285 ? 0.944 9.447 -14.467 1.00 92.00 285 PRO A C 1
ATOM 2323 O O . PRO A 1 285 ? -0.055 10.098 -14.776 1.00 92.00 285 PRO A O 1
ATOM 2326 N N . PHE A 1 286 ? 1.264 9.171 -13.212 1.00 88.56 286 PHE A N 1
ATOM 2327 C CA . PHE A 1 286 ? 0.536 9.638 -12.041 1.00 88.56 286 PHE A CA 1
ATOM 2328 C C . PHE A 1 286 ? 1.546 10.057 -10.974 1.00 88.56 286 PHE A C 1
ATOM 2330 O O . PHE A 1 286 ? 2.433 9.263 -10.653 1.00 88.56 286 PHE A O 1
ATOM 2337 N N . GLN A 1 287 ? 1.407 11.283 -10.453 1.00 83.31 287 GLN A N 1
ATOM 2338 C CA . GLN A 1 287 ? 2.323 11.870 -9.468 1.00 83.31 287 GLN A CA 1
ATOM 2339 C C . GLN A 1 287 ? 3.781 11.834 -9.966 1.00 83.31 287 GLN A C 1
ATOM 2341 O O . GLN A 1 287 ? 4.651 11.214 -9.361 1.00 83.31 287 GLN A O 1
ATOM 2346 N N . ASP A 1 288 ? 4.015 12.439 -11.136 1.00 80.25 288 ASP A N 1
ATOM 2347 C CA . ASP A 1 288 ? 5.329 12.525 -11.795 1.00 80.25 288 ASP A CA 1
ATOM 2348 C C . ASP A 1 288 ? 6.168 13.589 -11.065 1.00 80.25 288 ASP A C 1
ATOM 2350 O O . ASP A 1 288 ? 6.084 14.771 -11.391 1.00 80.25 288 ASP A O 1
ATOM 2354 N N . ASN A 1 289 ? 6.915 13.199 -10.024 1.00 77.19 289 ASN A N 1
ATOM 2355 C CA . ASN A 1 289 ? 7.636 14.123 -9.147 1.00 77.19 289 ASN A CA 1
ATOM 2356 C C . ASN A 1 289 ? 9.022 14.470 -9.738 1.00 77.19 289 ASN A C 1
ATOM 2358 O O . ASN A 1 289 ? 9.961 13.671 -9.639 1.00 77.19 289 ASN A O 1
ATOM 2362 N N . PRO A 1 290 ? 9.224 15.680 -10.300 1.00 71.56 290 PRO A N 1
ATOM 2363 C CA . PRO A 1 290 ? 10.478 16.037 -10.960 1.00 71.56 290 PRO A CA 1
ATOM 2364 C C . PRO A 1 290 ? 11.652 16.238 -9.987 1.00 71.56 290 PRO A C 1
ATOM 2366 O O . PRO A 1 290 ? 12.791 16.326 -10.442 1.00 71.56 290 PRO A O 1
ATOM 2369 N N . ARG A 1 291 ? 11.407 16.328 -8.668 1.00 73.31 291 ARG A N 1
ATOM 2370 C CA . ARG A 1 291 ? 12.461 16.480 -7.647 1.00 73.31 291 ARG A CA 1
ATOM 2371 C C . ARG A 1 291 ? 13.131 15.149 -7.317 1.00 73.31 291 ARG A C 1
ATOM 2373 O O . ARG A 1 291 ? 14.335 15.122 -7.085 1.00 73.31 291 ARG A O 1
ATOM 2380 N N . THR A 1 292 ? 12.355 14.067 -7.274 1.00 75.44 292 THR A N 1
ATOM 2381 C CA . THR A 1 292 ? 12.828 12.718 -6.912 1.00 75.44 292 THR A CA 1
ATOM 2382 C C . THR A 1 292 ? 13.023 11.814 -8.130 1.00 75.44 292 THR A C 1
ATOM 2384 O O . THR A 1 292 ? 13.776 10.844 -8.064 1.00 75.44 292 THR A O 1
ATOM 2387 N N . GLY A 1 293 ? 12.353 12.122 -9.246 1.00 71.00 293 GLY A N 1
ATOM 2388 C CA . GLY A 1 293 ? 12.236 11.230 -10.398 1.00 71.00 293 GLY A CA 1
ATOM 2389 C C . GLY A 1 293 ? 11.285 10.051 -10.162 1.00 71.00 293 GLY A C 1
ATOM 2390 O O . GLY A 1 293 ? 11.220 9.160 -11.013 1.00 71.00 293 GLY A O 1
ATOM 2391 N N . ASP A 1 294 ? 10.573 10.029 -9.028 1.00 78.12 294 ASP A N 1
ATOM 2392 C CA . ASP A 1 294 ? 9.512 9.057 -8.784 1.00 78.12 294 ASP A CA 1
ATOM 2393 C C . ASP A 1 294 ? 8.272 9.403 -9.610 1.00 78.12 294 ASP A C 1
ATOM 2395 O O . ASP A 1 294 ? 7.940 10.565 -9.832 1.00 78.12 294 ASP A O 1
ATOM 2399 N N . CYS A 1 295 ? 7.615 8.369 -10.109 1.00 87.19 295 CYS A N 1
ATOM 2400 C CA . CYS A 1 295 ? 6.450 8.465 -10.969 1.00 87.19 295 CYS A CA 1
ATOM 2401 C C . CYS A 1 295 ? 5.781 7.095 -10.968 1.00 87.19 295 CYS A C 1
ATOM 2403 O O . CYS A 1 295 ? 6.466 6.067 -11.019 1.00 87.19 295 CYS A O 1
ATOM 2405 N N . ARG A 1 296 ? 4.450 7.070 -10.913 1.00 91.12 296 ARG A N 1
ATOM 2406 C CA . ARG A 1 296 ? 3.673 5.829 -10.907 1.00 91.12 296 ARG A CA 1
ATOM 2407 C C . ARG A 1 296 ? 2.778 5.725 -12.128 1.00 91.12 296 ARG A C 1
ATOM 2409 O O . ARG A 1 296 ? 2.565 6.687 -12.866 1.00 91.12 296 ARG A O 1
ATOM 2416 N N . ILE A 1 297 ? 2.251 4.527 -12.367 1.00 95.06 297 ILE A N 1
ATOM 2417 C CA . ILE A 1 297 ? 1.546 4.212 -13.613 1.00 95.06 297 ILE A CA 1
ATOM 2418 C C . ILE A 1 297 ? 0.061 3.970 -13.382 1.00 95.06 297 ILE A C 1
ATOM 2420 O O . ILE A 1 297 ? -0.347 2.940 -12.846 1.00 95.06 297 ILE A O 1
ATOM 2424 N N . SER A 1 298 ? -0.761 4.870 -13.914 1.00 94.81 298 SER A N 1
ATOM 2425 C CA . SER A 1 298 ? -2.193 4.646 -14.085 1.00 94.81 298 SER A CA 1
ATOM 2426 C C . SER A 1 298 ? -2.490 3.893 -15.385 1.00 94.81 298 SER A C 1
ATOM 2428 O O . SER A 1 298 ? -1.943 4.184 -16.451 1.00 94.81 298 SER A O 1
ATOM 2430 N N . GLY A 1 299 ? -3.411 2.929 -15.323 1.00 91.25 299 GLY A N 1
ATOM 2431 C CA . GLY A 1 299 ? -3.884 2.194 -16.496 1.00 91.25 299 GLY A CA 1
ATOM 2432 C C . GLY A 1 299 ? -4.650 0.916 -16.157 1.00 91.25 299 GLY A C 1
ATOM 2433 O O . GLY A 1 299 ? -4.446 0.300 -15.108 1.00 91.25 299 GLY A O 1
ATOM 2434 N N . THR A 1 300 ? -5.537 0.500 -17.065 1.00 93.62 300 THR A N 1
ATOM 2435 C CA . THR A 1 300 ? -6.207 -0.809 -16.979 1.00 93.62 300 THR A CA 1
ATOM 2436 C C . THR A 1 300 ? -5.248 -1.926 -17.391 1.00 93.62 300 THR A C 1
ATOM 2438 O O . THR A 1 300 ? -4.354 -1.696 -18.208 1.00 93.62 300 THR A O 1
ATOM 2441 N N . THR A 1 301 ? -5.470 -3.158 -16.920 1.00 95.38 301 THR A N 1
ATOM 2442 C CA . THR A 1 301 ? -4.701 -4.334 -17.371 1.00 95.38 301 THR A CA 1
ATOM 2443 C C . THR A 1 301 ? -4.682 -4.450 -18.898 1.00 95.38 301 THR A C 1
ATOM 2445 O O . THR A 1 301 ? -3.641 -4.729 -19.476 1.00 95.38 301 THR A O 1
ATOM 2448 N N . ALA A 1 302 ? -5.806 -4.172 -19.568 1.00 92.12 302 ALA A N 1
ATOM 2449 C CA . ALA A 1 302 ? -5.917 -4.238 -21.025 1.00 92.12 302 ALA A CA 1
ATOM 2450 C C . ALA A 1 302 ? -5.072 -3.170 -21.746 1.00 92.12 302 ALA A C 1
ATOM 2452 O O . ALA A 1 302 ? -4.396 -3.482 -22.727 1.00 92.12 302 ALA A O 1
ATOM 2453 N N . SER A 1 303 ? -5.085 -1.923 -21.265 1.00 92.81 303 SER A N 1
ATOM 2454 C CA . SER A 1 303 ? -4.276 -0.833 -21.830 1.00 92.81 303 SER A CA 1
ATOM 2455 C C . SER A 1 303 ? -2.782 -1.053 -21.579 1.00 92.81 303 SER A C 1
ATOM 2457 O O . SER A 1 303 ? -1.973 -0.878 -22.489 1.00 92.81 303 SER A O 1
ATOM 2459 N N . LEU A 1 304 ? -2.406 -1.483 -20.371 1.00 96.19 304 LEU A N 1
ATOM 2460 C CA . LEU A 1 304 ? -1.011 -1.740 -20.005 1.00 96.19 304 LEU A CA 1
ATOM 2461 C C . LEU A 1 304 ? -0.451 -2.989 -20.698 1.00 96.19 304 LEU A C 1
ATOM 2463 O O . LEU A 1 304 ? 0.693 -2.953 -21.129 1.00 96.19 304 LEU A O 1
ATOM 2467 N N . ALA A 1 305 ? -1.254 -4.039 -20.910 1.00 95.12 305 ALA A N 1
ATOM 2468 C CA . ALA A 1 305 ? -0.885 -5.233 -21.684 1.00 95.12 305 ALA A CA 1
ATOM 2469 C C . ALA A 1 305 ? -1.004 -5.063 -23.219 1.00 95.12 305 ALA A C 1
ATOM 2471 O O . ALA A 1 305 ? -0.824 -6.021 -23.965 1.00 95.12 305 ALA A O 1
ATOM 2472 N N . GLY A 1 306 ? -1.303 -3.854 -23.709 1.00 90.62 306 GLY A N 1
ATOM 2473 C CA . GLY A 1 306 ? -1.226 -3.498 -25.132 1.00 90.62 306 GLY A CA 1
ATOM 2474 C C . GLY A 1 306 ? -2.448 -3.803 -26.001 1.00 90.62 306 GLY A C 1
ATOM 2475 O O . GLY A 1 306 ? -2.418 -3.537 -27.204 1.00 90.62 306 GLY A O 1
ATOM 2476 N N . LEU A 1 307 ? -3.570 -4.250 -25.430 1.00 89.94 307 LEU A N 1
ATOM 2477 C CA . LEU A 1 307 ? -4.812 -4.483 -26.187 1.00 89.94 307 LEU A CA 1
ATOM 2478 C C . LEU A 1 307 ? -5.350 -3.196 -26.855 1.00 89.94 307 LEU A C 1
ATOM 2480 O O . LEU A 1 307 ? -6.001 -3.245 -27.900 1.00 89.94 307 LEU A O 1
ATOM 2484 N N . GLU A 1 308 ? -5.039 -2.030 -26.279 1.00 84.38 308 GLU A N 1
ATOM 2485 C CA . GLU A 1 308 ? -5.351 -0.709 -26.842 1.00 84.38 308 GLU A CA 1
ATOM 2486 C C . GLU A 1 308 ? -4.476 -0.350 -28.061 1.00 84.38 308 GLU A C 1
ATOM 2488 O O . GLU A 1 308 ? -4.963 0.264 -29.022 1.00 84.38 308 GLU A O 1
ATOM 2493 N N . ALA A 1 309 ? -3.203 -0.767 -28.052 1.00 76.94 309 ALA A N 1
ATOM 2494 C CA . ALA A 1 309 ? -2.247 -0.515 -29.130 1.00 76.94 309 ALA A CA 1
ATOM 2495 C C . ALA A 1 309 ? -2.636 -1.258 -30.419 1.00 76.94 309 ALA A C 1
ATOM 2497 O O . ALA A 1 309 ? -2.545 -0.690 -31.505 1.00 76.94 309 ALA A O 1
ATOM 2498 N N . HIS A 1 310 ? -3.171 -2.476 -30.291 1.00 68.31 310 HIS A N 1
ATOM 2499 C CA . HIS A 1 310 ? -3.625 -3.310 -31.411 1.00 68.31 310 HIS A CA 1
ATOM 2500 C C . HIS A 1 310 ? -5.062 -3.011 -31.892 1.00 68.31 310 HIS A C 1
ATOM 2502 O O . HIS A 1 310 ? -5.652 -3.795 -32.628 1.00 68.31 310 HIS A O 1
ATOM 2508 N N . GLY A 1 311 ? -5.637 -1.862 -31.514 1.00 54.31 311 GLY A N 1
ATOM 2509 C CA . GLY A 1 311 ? -6.851 -1.335 -32.154 1.00 54.31 311 GLY A CA 1
ATOM 2510 C C . GLY A 1 311 ? -8.186 -1.919 -31.675 1.00 54.31 311 GLY A C 1
ATOM 2511 O O . GLY A 1 311 ? -9.202 -1.716 -32.339 1.00 54.31 311 GLY A O 1
ATOM 2512 N N . CYS A 1 312 ? -8.233 -2.596 -30.523 1.00 55.00 312 CYS A N 1
ATOM 2513 C CA . CYS A 1 312 ? -9.483 -3.134 -29.981 1.00 55.00 312 CYS A CA 1
ATOM 2514 C C . CYS A 1 312 ? -10.485 -2.010 -29.623 1.00 55.00 312 CYS A C 1
ATOM 2516 O O . CYS A 1 312 ? -10.314 -1.306 -28.623 1.00 55.00 312 CYS A O 1
ATOM 2518 N N . ARG A 1 313 ? -11.547 -1.847 -30.434 1.00 54.44 313 ARG A N 1
ATOM 2519 C CA . ARG A 1 313 ? -12.544 -0.751 -30.332 1.00 54.44 313 ARG A CA 1
ATOM 2520 C C . ARG A 1 313 ? -13.103 -0.564 -28.916 1.00 54.44 313 ARG A C 1
ATOM 2522 O O . ARG A 1 313 ? -13.080 0.550 -28.396 1.00 54.44 313 ARG A O 1
ATOM 2529 N N . ARG A 1 314 ? -13.492 -1.668 -28.264 1.00 57.06 314 ARG A N 1
ATOM 2530 C CA . ARG A 1 314 ? -14.072 -1.682 -26.908 1.00 57.06 314 ARG A CA 1
ATOM 2531 C C . ARG A 1 314 ? -13.174 -1.049 -25.838 1.00 57.06 314 ARG A C 1
ATOM 2533 O O . ARG A 1 314 ? -13.694 -0.453 -24.902 1.00 57.06 314 ARG A O 1
ATOM 2540 N N . VAL A 1 315 ? -11.846 -1.146 -25.962 1.00 57.16 315 VAL A N 1
ATOM 2541 C CA . VAL A 1 315 ? -10.919 -0.551 -24.976 1.00 57.16 315 VAL A CA 1
ATOM 2542 C C . VAL A 1 315 ? -10.900 0.976 -25.105 1.00 57.16 315 VAL A C 1
ATOM 2544 O O . VAL A 1 315 ? -10.923 1.686 -24.101 1.00 57.16 315 VAL A O 1
ATOM 2547 N N . ARG A 1 316 ? -10.951 1.493 -26.341 1.00 56.06 316 ARG A N 1
ATOM 2548 C CA . ARG A 1 316 ? -11.006 2.940 -26.616 1.00 56.06 316 ARG A CA 1
ATOM 2549 C C . ARG A 1 316 ? -12.326 3.562 -26.147 1.00 56.06 316 ARG A C 1
ATOM 2551 O O . ARG A 1 316 ? -12.318 4.640 -25.559 1.00 56.06 316 ARG A O 1
ATOM 2558 N N . GLU A 1 317 ? -13.440 2.856 -26.345 1.00 54.56 317 GLU A N 1
ATOM 2559 C CA . GLU A 1 317 ? -14.774 3.256 -25.865 1.00 54.56 317 GLU A CA 1
ATOM 2560 C C . GLU A 1 317 ? -14.835 3.340 -24.327 1.00 54.56 317 GLU A C 1
ATOM 2562 O O . GLU A 1 317 ? -15.399 4.288 -23.776 1.00 54.56 317 GLU A O 1
ATOM 2567 N N . PHE A 1 318 ? -14.202 2.398 -23.617 1.00 55.59 318 PHE A N 1
ATOM 2568 C CA . PHE A 1 318 ? -14.144 2.417 -22.150 1.00 55.59 318 PHE A CA 1
ATOM 2569 C C . PHE A 1 318 ? -13.330 3.609 -21.618 1.00 55.59 318 PHE A C 1
ATOM 2571 O O . PHE A 1 318 ? -13.743 4.263 -20.659 1.00 55.59 318 PHE A O 1
ATOM 2578 N N . ARG A 1 319 ? -12.207 3.940 -22.277 1.00 54.41 319 ARG A N 1
ATOM 2579 C CA . ARG A 1 319 ? -11.358 5.088 -21.921 1.00 54.41 319 ARG A CA 1
ATOM 2580 C C . ARG A 1 319 ? -12.103 6.418 -22.052 1.00 54.41 319 ARG A C 1
ATOM 2582 O O . ARG A 1 319 ? -12.053 7.211 -21.119 1.00 54.41 319 ARG A O 1
ATOM 2589 N N . ALA A 1 320 ? -12.831 6.632 -23.152 1.00 53.94 320 ALA A N 1
ATOM 2590 C CA . ALA A 1 320 ? -13.597 7.863 -23.379 1.00 53.94 320 ALA A CA 1
ATOM 2591 C C . ALA A 1 320 ? -14.648 8.118 -22.279 1.00 53.94 320 ALA A C 1
ATOM 2593 O O . ALA A 1 320 ? -14.758 9.235 -21.765 1.00 53.94 320 ALA A O 1
ATOM 2594 N N . ASN A 1 321 ? -15.363 7.066 -21.863 1.00 47.41 321 ASN A N 1
ATOM 2595 C CA . ASN A 1 321 ? -16.349 7.133 -20.781 1.00 47.41 321 ASN A CA 1
ATOM 2596 C C . ASN A 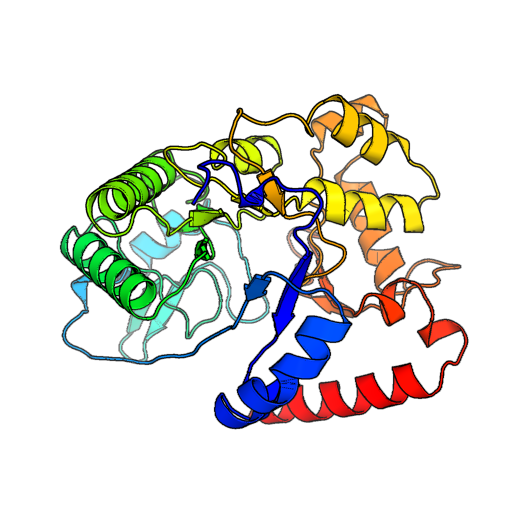1 321 ? -15.719 7.384 -19.399 1.00 47.41 321 ASN A C 1
ATOM 2598 O O . ASN A 1 321 ? -16.335 8.045 -18.564 1.00 47.41 321 ASN A O 1
ATOM 2602 N N . ALA A 1 322 ? -14.502 6.886 -19.154 1.00 46.53 322 ALA A N 1
ATOM 2603 C CA . ALA A 1 322 ? -13.768 7.159 -17.920 1.00 46.53 322 ALA A CA 1
ATOM 2604 C C . ALA A 1 322 ? -13.275 8.617 -17.866 1.00 46.53 322 ALA A C 1
ATOM 2606 O O . ALA A 1 322 ? -13.584 9.333 -16.914 1.00 46.53 322 ALA A O 1
ATOM 2607 N N . SER A 1 323 ? -12.599 9.101 -18.917 1.00 44.09 323 SER A N 1
ATOM 2608 C CA . SER A 1 323 ? -12.054 10.468 -18.957 1.00 44.09 323 SER A CA 1
ATOM 2609 C C . SER A 1 323 ? -13.130 11.556 -18.879 1.00 44.09 323 SER A C 1
ATOM 2611 O O . SER A 1 323 ? -12.910 12.583 -18.239 1.00 44.09 323 SER A O 1
ATOM 2613 N N . GLY A 1 324 ? -14.317 11.320 -19.456 1.00 35.84 324 GLY A N 1
ATOM 2614 C CA . GLY A 1 324 ? -15.451 12.244 -19.336 1.00 35.84 324 GLY A CA 1
ATOM 2615 C C . GLY A 1 324 ? -16.029 12.345 -17.916 1.00 35.84 324 GLY A C 1
ATOM 2616 O O . GLY A 1 324 ? -16.624 13.361 -17.570 1.00 35.84 324 GLY A O 1
ATOM 2617 N N . ARG A 1 325 ? -15.832 11.327 -17.064 1.00 40.47 325 ARG A N 1
ATOM 2618 C CA . ARG A 1 325 ? -16.278 11.344 -15.659 1.00 40.47 325 ARG A CA 1
ATOM 2619 C C . ARG A 1 325 ? -15.224 11.904 -14.706 1.00 40.47 325 ARG A C 1
ATOM 2621 O O . ARG A 1 325 ? -15.597 12.587 -13.759 1.00 40.47 325 ARG A O 1
ATOM 2628 N N . SER A 1 326 ? -13.934 11.717 -14.987 1.00 32.59 326 SER A N 1
ATOM 2629 C CA . SER A 1 326 ? -12.851 12.350 -14.216 1.00 32.59 326 SER A CA 1
ATOM 2630 C C . SER A 1 326 ? -12.918 13.885 -14.245 1.00 32.59 326 SER A C 1
ATOM 2632 O O . SER A 1 326 ? -12.571 14.524 -13.259 1.00 32.59 326 SER A O 1
ATOM 2634 N N . GLN A 1 327 ? -13.410 14.489 -15.336 1.00 32.22 327 GLN A N 1
ATOM 2635 C CA . GLN A 1 327 ? -13.690 15.932 -15.378 1.00 32.22 327 GLN A CA 1
ATOM 2636 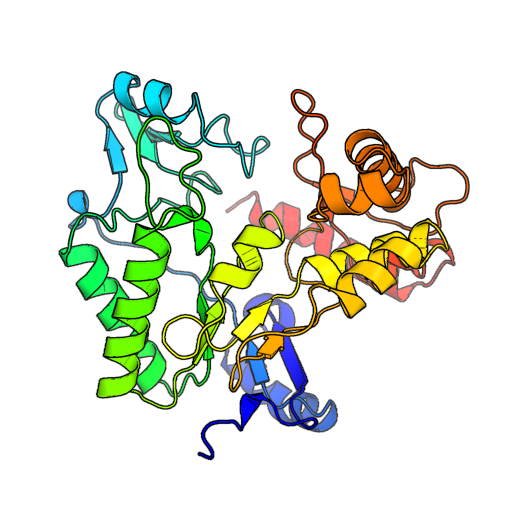C C . GLN A 1 327 ? -14.914 16.326 -14.537 1.00 32.22 327 GLN A C 1
ATOM 2638 O O . GLN A 1 327 ? -14.894 17.376 -13.905 1.00 32.22 327 GLN A O 1
ATOM 2643 N N . ALA A 1 328 ? -15.950 15.483 -14.469 1.00 30.58 328 ALA A N 1
ATOM 2644 C CA . ALA A 1 328 ? -17.153 15.758 -13.680 1.00 30.58 328 ALA A CA 1
ATOM 2645 C C . ALA A 1 328 ? -16.919 15.669 -12.157 1.00 30.58 328 ALA A C 1
ATOM 2647 O O . ALA A 1 328 ? -17.574 16.388 -11.408 1.00 30.58 328 ALA A O 1
ATOM 2648 N N . LEU A 1 329 ? -15.976 14.831 -11.703 1.00 31.80 329 LEU A N 1
ATOM 2649 C CA . LEU A 1 329 ? -15.525 14.801 -10.301 1.00 31.80 329 LEU A CA 1
ATOM 2650 C C . LEU A 1 329 ? -14.591 15.964 -9.925 1.00 31.80 329 LEU A C 1
ATOM 2652 O O . LEU A 1 329 ? -14.452 16.246 -8.747 1.00 31.80 329 LEU A O 1
ATOM 2656 N N . ARG A 1 330 ? -13.993 16.674 -10.892 1.00 33.88 330 ARG A N 1
ATOM 2657 C CA . ARG A 1 330 ? -13.227 17.915 -10.644 1.00 33.88 330 ARG A CA 1
ATOM 2658 C C . ARG A 1 330 ? -14.106 19.179 -10.595 1.00 33.88 330 ARG A C 1
ATOM 2660 O O . ARG A 1 330 ? -13.574 20.283 -10.557 1.00 33.88 330 ARG A O 1
ATOM 2667 N N . MET A 1 331 ? -15.431 19.036 -10.671 1.00 28.83 331 MET A N 1
ATOM 2668 C CA . MET A 1 331 ? -16.402 20.144 -10.724 1.00 28.83 331 MET A CA 1
ATOM 2669 C C . MET A 1 331 ? -17.511 20.018 -9.662 1.00 28.83 331 MET A C 1
ATOM 2671 O O . MET A 1 331 ? -18.623 20.510 -9.876 1.00 28.83 331 MET A O 1
ATOM 2675 N N . ARG A 1 332 ? -17.251 19.318 -8.552 1.00 28.36 332 ARG A N 1
ATOM 2676 C CA . ARG A 1 332 ? -18.178 19.151 -7.426 1.00 28.36 332 ARG A CA 1
ATOM 2677 C C . ARG A 1 332 ? -17.446 19.191 -6.100 1.00 28.36 332 ARG A C 1
ATOM 2679 O O . ARG A 1 332 ? -16.329 18.639 -6.078 1.00 28.36 332 ARG A O 1
#

Radius of gyration: 20.9 Å; Cα contacts (8 Å, |Δi|>4): 490; chains: 1; bounding box: 53×54×55 Å

Foldseek 3Di:
DPLQVCVDPLADEDEDEQCVPQNHPVSVVVCVVVCVVVSHPYYHYDDDDDDDDPCPVFFDKAQACPVQVQAQVAADQPAVVQDPGQWDADPNGIITGHNDHPVHGATDVVDVVNLVVVLVVLLVVLVVVAQEDEPPPLQQNADDGPYNSGLPPVSQVSQLVSLVSCCVRPVRYAYEYEDPAALVSQQSQPDNSGHLEYEDLQLQLLVLLCLQPVDCQSVVLCCVPRQDHDPSHDYPYDNDDPDWRFNNYDCVSCVVVVHRPLVSQVVSQCQQCVVDPPRLANWDWGSCDPVRRGITTHDDPCRSSNVVVVPDPVVVVVVVVVVVVVVVVVVD

Mean predicted aligned error: 8.09 Å

pLDDT: mean 85.1, std 16.61, range [28.36, 98.69]

Solvent-accessible surface area (backbone atoms only — not comparable to full-atom values): 18919 Å² total; per-residue (Å²): 130,69,96,54,62,83,69,40,94,74,65,31,75,46,74,48,49,42,52,85,76,33,65,35,72,74,43,41,64,72,42,48,67,58,39,53,74,74,49,45,70,41,76,48,74,65,87,89,91,87,87,74,86,93,49,68,75,38,37,50,69,40,79,50,58,75,64,54,63,46,34,55,76,44,40,74,59,69,33,57,84,75,46,66,56,40,55,43,74,46,100,87,58,28,29,35,36,18,60,55,49,89,90,42,69,43,63,26,56,89,33,65,68,41,50,54,48,54,51,48,51,54,52,51,45,40,74,73,68,47,53,64,46,73,41,72,59,48,33,58,54,36,83,50,79,79,38,57,32,54,69,42,72,63,26,56,54,51,43,27,52,52,32,53,54,30,58,74,78,38,65,74,48,41,35,27,38,40,51,96,50,55,57,81,59,42,55,72,52,50,32,74,63,38,11,30,25,29,56,36,55,48,63,28,38,33,52,54,48,24,69,73,70,75,48,54,63,70,44,50,53,43,58,74,74,65,58,83,70,56,84,72,44,44,73,49,75,55,85,76,71,96,64,62,48,60,79,40,64,52,51,66,70,29,45,78,74,73,36,58,46,72,64,48,48,50,48,52,46,33,28,39,46,49,73,32,91,89,46,51,19,57,27,39,79,40,57,72,38,87,89,79,69,48,56,23,42,34,66,52,73,53,27,44,73,17,49,49,71,75,64,43,62,71,56,57,57,54,49,54,62,49,57,62,46,59,55,55,63,74,72,111